Protein AF-A0A8H5CLB7-F1 (afdb_monomer_lite)

pLDDT: mean 75.2, std 20.7, range [31.25, 96.38]

Sequence (355 aa):
MLQSSAFAKSIKPTFFASASTGILFYSAWATNLETAAVVEKIKSQSTVWQAQSISNRDIRRFQQSELVQHLRSTYKYLATQATEIPQVIRPYITTLYLTVFQPYADASDGRRLCWKICLLNAGVWALWQVQRLQPLMTRAFVHQPLSGLSFTMLTSAFSLVLLFLTPSLSCIVNSHSSFLHLAFNCLALEGFGSAAYTYLRQSQEKQPNAQLESTSVYHFLAFYASAGMFSSLVSHIASARIRYPKLVAQLTSPASKPPPTDTWASAVASAAASSSSSTTTTTTSSLISSAARSVFSSPPSRLPASASKSPFSIPGSLGASGAIYSSLTLVSLAYPGSQISLIFHLLCLLIYRRV

Foldseek 3Di:
DVVVVVVLVPPQVVCLVVVLVVLLVVLVVVQVVVLVVLLVVVVVVDVVSVVDDDALVNLQVVVLVVVVVVLVVVVVVVLVVCVVPDPVCSVVVVVVSCVPVVCVSVDDPQLVLLVVQLVLLVVLVVLCFPPVCVVVCCVQAFDDLPPSDSNNLLCLLPVDDDDPDDDDDDDDDDDPPDPVVSVVLSLLCSQLRSLLLVLQVVVLVPDPCRDRGSGSSSVSVSLLSSQLSVQSVVLSCCCVPPVVVVVVCVCPPPVVDDPPCPDPVSVVVVVVVVVVVPDPDDDDDDDDDDDDDDDDDDDDDDDPPPPPPPPDDPRGRRSSVSSSVVSVVSSCVSCVPDDPDSPPVVVVVVVVVVD

Secondary structure (DSSP, 8-state):
-HHHHHHHHHHHHHHHHHHHHHHHHHHHHHHHHHHHHHHHHHHHH-SHHHHSPPPHHHHHHHHHHHHHHHHHHHHHHHHHHTTSS-TTTHHHHHHHHHHHHHHHHHS-HHHHHHHHHHHHHHHHHHHHT-GGGHHHHHHHH---TTS--STHHHHTT---SS--S---------SSS-HHHHHHHHHHIIIIIHHHHHHHHHHHHTSTT----S-SHHHHHHHHHHHHHHHHHHHHHHIIIIIHHHHHHHHHSGGGSPP---SHHHHHHHHHHHHHTT--S-----------------------------S--PPPP-HHHHHHHHHHHHHHHH-TT-------HHHHHHHTT--

InterPro domains:
  IPR035952 Rhomboid-like superfamily [G3DSA:1.20.1540.10] (108-352)

Organism: NCBI:txid2823264

Radius of gyration: 28.83 Å; chains: 1; bounding box: 55×67×80 Å

Structure (mmCIF, N/CA/C/O backbone):
data_AF-A0A8H5CLB7-F1
#
_entry.id   AF-A0A8H5CLB7-F1
#
loop_
_atom_site.group_PDB
_atom_site.id
_atom_site.type_symbol
_atom_site.label_atom_id
_atom_site.label_alt_id
_atom_site.label_comp_id
_atom_site.label_asym_id
_atom_site.label_entity_id
_atom_site.label_seq_id
_atom_site.pdbx_PDB_ins_code
_atom_site.Cartn_x
_atom_site.Cartn_y
_atom_site.Cartn_z
_atom_site.occupancy
_atom_site.B_iso_or_equiv
_atom_site.auth_seq_id
_atom_site.auth_comp_id
_atom_site.auth_asym_id
_atom_site.auth_atom_id
_atom_site.pdbx_PDB_model_num
ATOM 1 N N . MET A 1 1 ? 11.695 14.894 -38.186 1.00 48.50 1 MET A N 1
ATOM 2 C CA . MET A 1 1 ? 11.866 13.905 -37.090 1.00 48.50 1 MET A CA 1
ATOM 3 C C . MET A 1 1 ? 12.492 14.478 -35.805 1.00 48.50 1 MET A C 1
ATOM 5 O O . MET A 1 1 ? 12.147 14.002 -34.733 1.00 48.50 1 MET A O 1
ATOM 9 N N . LEU A 1 2 ? 13.343 15.515 -35.853 1.00 46.53 2 LEU A N 1
ATOM 10 C CA . LEU A 1 2 ? 14.002 16.079 -34.655 1.00 46.53 2 LEU A CA 1
ATOM 11 C C . LEU A 1 2 ? 13.077 16.893 -33.715 1.00 46.53 2 LEU A C 1
ATOM 13 O O . LEU A 1 2 ? 13.257 16.835 -32.500 1.00 46.53 2 LEU A O 1
ATOM 17 N N . GLN A 1 3 ? 12.039 17.564 -34.232 1.00 43.94 3 GLN A N 1
ATOM 18 C CA . GLN A 1 3 ? 11.106 18.384 -33.430 1.00 43.94 3 GLN A CA 1
ATOM 19 C C . GLN A 1 3 ? 10.189 17.567 -32.494 1.00 43.94 3 GLN A C 1
ATOM 21 O O . GLN A 1 3 ? 9.878 18.010 -31.391 1.00 43.94 3 GLN A O 1
ATOM 26 N N . SER A 1 4 ? 9.836 16.330 -32.868 1.00 51.56 4 SER A N 1
ATOM 27 C CA . SER A 1 4 ? 9.047 15.412 -32.024 1.00 51.56 4 SER A CA 1
ATOM 28 C C . SER A 1 4 ? 9.800 14.990 -30.748 1.00 51.56 4 SER A C 1
ATOM 30 O O . SER A 1 4 ? 9.193 14.762 -29.700 1.00 51.56 4 SER A O 1
ATOM 32 N N . SER A 1 5 ? 11.139 14.973 -30.789 1.00 53.66 5 SER A N 1
ATOM 33 C CA . SER A 1 5 ? 11.971 14.549 -29.655 1.00 53.66 5 SER A CA 1
ATOM 34 C C . SER A 1 5 ? 12.032 15.570 -28.508 1.00 53.66 5 SER A C 1
ATOM 36 O O . SER A 1 5 ? 12.267 15.188 -27.360 1.00 53.66 5 SER A O 1
ATOM 38 N N . ALA A 1 6 ? 11.816 16.861 -28.791 1.00 54.72 6 ALA A N 1
ATOM 39 C CA . ALA A 1 6 ? 11.824 17.916 -27.777 1.00 54.72 6 ALA A CA 1
ATOM 40 C C . ALA A 1 6 ? 10.515 17.932 -26.974 1.00 54.72 6 ALA A C 1
ATOM 42 O O . ALA A 1 6 ? 10.544 18.054 -25.752 1.00 54.72 6 ALA A O 1
ATOM 43 N N . PHE A 1 7 ? 9.381 17.699 -27.641 1.00 50.44 7 PHE A N 1
ATOM 44 C CA . PHE A 1 7 ? 8.068 17.658 -26.997 1.00 50.44 7 PHE A CA 1
ATOM 45 C C . PHE A 1 7 ? 7.924 16.439 -26.064 1.00 50.44 7 PHE A C 1
ATOM 47 O O . PHE A 1 7 ? 7.488 16.564 -24.920 1.00 50.44 7 PHE A O 1
ATOM 54 N N . ALA A 1 8 ? 8.427 15.271 -26.482 1.00 53.31 8 ALA A N 1
ATOM 55 C CA . ALA A 1 8 ? 8.433 14.059 -25.657 1.00 53.31 8 ALA A CA 1
ATOM 56 C C . ALA A 1 8 ? 9.315 14.159 -24.390 1.00 53.31 8 ALA A C 1
ATOM 58 O O . ALA A 1 8 ? 9.092 13.416 -23.431 1.00 53.31 8 ALA A O 1
ATOM 59 N N . LYS A 1 9 ? 10.296 15.078 -24.347 1.00 60.22 9 LYS A N 1
ATOM 60 C CA . LYS A 1 9 ? 11.155 15.297 -23.166 1.00 60.22 9 LYS A CA 1
ATOM 61 C C . LYS A 1 9 ? 10.436 16.013 -22.013 1.00 60.22 9 LYS A C 1
ATOM 63 O O . LYS A 1 9 ? 10.860 15.836 -20.875 1.00 60.22 9 LYS A O 1
ATOM 68 N N . SER A 1 10 ? 9.367 16.773 -22.277 1.00 60.94 10 SER A N 1
ATOM 69 C CA . SER A 1 10 ? 8.696 17.619 -21.269 1.00 60.94 10 SER A CA 1
ATOM 70 C C . SER A 1 10 ? 7.468 16.967 -20.603 1.00 60.94 10 SER A C 1
ATOM 72 O O . SER A 1 10 ? 7.109 17.287 -19.470 1.00 60.94 10 SER A O 1
ATOM 74 N N . ILE A 1 11 ? 6.836 15.990 -21.262 1.00 66.38 11 ILE A N 1
ATOM 75 C CA . ILE A 1 11 ? 5.532 15.432 -20.838 1.00 66.38 11 ILE A CA 1
ATOM 76 C C . ILE A 1 11 ? 5.625 14.543 -19.581 1.00 66.38 11 ILE A C 1
ATOM 78 O O . ILE A 1 11 ? 4.663 14.408 -18.830 1.00 66.38 11 ILE A O 1
ATOM 82 N N . LYS A 1 12 ? 6.770 13.904 -19.326 1.00 74.31 12 LYS A N 1
ATOM 83 C CA . LYS A 1 12 ? 6.876 12.891 -18.256 1.00 74.31 12 LYS A CA 1
ATOM 84 C C . LYS A 1 12 ? 7.132 13.474 -16.861 1.00 74.31 12 LYS A C 1
ATOM 86 O O . LYS A 1 12 ? 6.469 13.030 -15.927 1.00 74.31 12 LYS A O 1
ATOM 91 N N . PRO A 1 13 ? 8.022 14.471 -16.683 1.00 83.12 13 PRO A N 1
ATOM 92 C CA . PRO A 1 13 ? 8.179 15.138 -15.389 1.00 83.12 13 PRO A CA 1
ATOM 93 C C . PRO A 1 13 ? 6.914 15.888 -14.961 1.00 83.12 13 PRO A C 1
ATOM 95 O O . PRO A 1 13 ? 6.544 15.851 -13.793 1.00 83.12 13 PRO A O 1
ATOM 98 N N . THR A 1 14 ? 6.221 16.516 -15.916 1.00 84.62 14 THR A N 1
ATOM 99 C CA . THR A 1 14 ? 4.949 17.209 -15.667 1.00 84.62 14 THR A CA 1
ATOM 100 C C . THR A 1 14 ? 3.852 16.233 -15.251 1.00 84.62 14 THR A C 1
ATOM 102 O O . THR A 1 14 ? 3.165 16.496 -14.269 1.00 84.62 14 THR A O 1
ATOM 105 N N . PHE A 1 15 ? 3.749 15.072 -15.912 1.00 85.12 15 PHE A N 1
ATOM 106 C CA . PHE A 1 15 ? 2.851 13.992 -15.490 1.00 85.12 15 PHE A CA 1
ATOM 107 C C . PHE A 1 15 ? 3.180 13.463 -14.087 1.00 85.12 15 PHE A C 1
ATOM 109 O O . PHE A 1 15 ? 2.277 13.265 -13.284 1.00 85.12 15 PHE A O 1
ATOM 116 N N . PHE A 1 16 ? 4.460 13.251 -13.766 1.00 87.06 16 PHE A N 1
ATOM 117 C CA . PHE A 1 16 ? 4.863 12.822 -12.424 1.00 87.06 16 PHE A CA 1
ATOM 118 C C . PHE A 1 16 ? 4.453 13.840 -11.354 1.00 87.06 16 PHE A C 1
ATOM 120 O O . PHE A 1 16 ? 3.897 13.449 -10.326 1.00 87.06 16 PHE A O 1
ATOM 127 N N . ALA A 1 17 ? 4.705 15.129 -11.598 1.00 89.75 17 ALA A N 1
ATOM 128 C CA . ALA A 1 17 ? 4.347 16.190 -10.667 1.00 89.75 17 ALA A CA 1
ATOM 129 C C . ALA A 1 17 ? 2.827 16.255 -10.469 1.00 89.75 17 ALA A C 1
ATOM 131 O O . ALA A 1 17 ? 2.362 16.166 -9.336 1.00 89.75 17 ALA A O 1
ATOM 132 N N . SER A 1 18 ? 2.046 16.312 -11.554 1.00 90.25 18 SER A N 1
ATOM 133 C CA . SER A 1 18 ? 0.585 16.395 -11.460 1.00 90.25 18 SER A CA 1
ATOM 134 C C . SER A 1 18 ? -0.039 15.146 -10.833 1.00 90.25 18 SER A C 1
ATOM 136 O O . SER A 1 18 ? -0.922 15.275 -9.987 1.00 90.25 18 SER A O 1
ATOM 138 N N . ALA A 1 19 ? 0.445 13.947 -11.174 1.00 87.75 19 ALA A N 1
ATOM 139 C CA . ALA A 1 19 ? -0.036 12.698 -10.589 1.00 87.75 19 ALA A CA 1
ATOM 140 C C . ALA A 1 19 ? 0.297 12.596 -9.092 1.00 87.75 19 ALA A C 1
ATOM 142 O O . ALA A 1 19 ? -0.577 12.252 -8.298 1.00 87.75 19 ALA A O 1
ATOM 143 N N . SER A 1 20 ? 1.526 12.938 -8.686 1.00 88.94 20 SER A N 1
ATOM 144 C CA . SER A 1 20 ? 1.932 12.920 -7.269 1.00 88.94 20 SER A CA 1
ATOM 145 C C . SER A 1 20 ? 1.134 13.928 -6.451 1.00 88.94 20 SER A C 1
ATOM 147 O O . SER A 1 20 ? 0.622 13.591 -5.385 1.00 88.94 20 SER A O 1
ATOM 149 N N . THR A 1 21 ? 0.953 15.140 -6.977 1.00 92.50 21 THR A N 1
ATOM 150 C CA . THR A 1 21 ? 0.096 16.158 -6.365 1.00 92.50 21 THR A CA 1
ATOM 151 C C . THR A 1 21 ? -1.347 15.666 -6.249 1.00 92.50 21 THR A C 1
ATOM 153 O O . THR A 1 21 ? -1.929 15.759 -5.172 1.00 92.50 21 THR A O 1
ATOM 156 N N . GLY A 1 22 ? -1.908 15.072 -7.306 1.00 92.31 22 GLY A N 1
ATOM 157 C CA . GLY A 1 22 ? -3.257 14.502 -7.286 1.00 92.31 22 GLY A CA 1
ATOM 158 C C . GLY A 1 22 ? -3.431 13.398 -6.240 1.00 92.31 22 GLY A C 1
ATOM 159 O O . GLY A 1 22 ? -4.428 13.393 -5.523 1.00 92.31 22 GLY A O 1
ATOM 160 N N . ILE A 1 23 ? -2.445 12.509 -6.093 1.00 89.50 23 ILE A N 1
ATOM 161 C CA . ILE A 1 23 ? -2.453 11.457 -5.066 1.00 89.50 23 ILE A CA 1
ATOM 162 C C . ILE A 1 23 ? -2.405 12.055 -3.658 1.00 89.50 23 ILE A C 1
ATOM 164 O O . ILE A 1 23 ? -3.160 11.618 -2.795 1.00 89.50 23 ILE A O 1
ATOM 168 N N . LEU A 1 24 ? -1.565 13.066 -3.423 1.00 91.00 24 LEU A N 1
ATOM 169 C CA . LEU A 1 24 ? -1.489 13.745 -2.127 1.00 91.00 24 LEU A CA 1
ATOM 170 C C . LEU A 1 24 ? -2.812 14.441 -1.777 1.00 91.00 24 LEU A C 1
ATOM 172 O O . LEU A 1 24 ? -3.302 14.287 -0.660 1.00 91.00 24 LEU A O 1
ATOM 176 N N . PHE A 1 25 ? -3.424 15.140 -2.738 1.00 94.38 25 PHE A N 1
ATOM 177 C CA . PHE A 1 25 ? -4.737 15.764 -2.550 1.00 94.38 25 PHE A CA 1
ATOM 178 C C . PHE A 1 25 ? -5.837 14.735 -2.290 1.00 94.38 25 PHE A C 1
ATOM 180 O O . PHE A 1 25 ? -6.621 14.910 -1.359 1.00 94.38 25 PHE A O 1
ATOM 187 N N . TYR A 1 26 ? -5.882 13.652 -3.070 1.00 92.56 26 TYR A N 1
ATOM 188 C CA . TYR A 1 26 ? -6.850 12.575 -2.869 1.00 92.56 26 TYR A CA 1
ATOM 189 C C . TYR A 1 26 ? -6.690 11.932 -1.489 1.00 92.56 26 TYR A C 1
ATOM 191 O O . TYR A 1 26 ? -7.675 11.760 -0.777 1.00 92.56 26 TYR A O 1
ATOM 199 N N . SER A 1 27 ? -5.455 11.633 -1.082 1.00 90.19 27 SER A N 1
ATOM 200 C CA . SER A 1 27 ? -5.157 11.093 0.244 1.00 90.19 27 SER A CA 1
ATOM 201 C C . SER A 1 27 ? -5.600 12.032 1.365 1.00 90.19 27 SER A C 1
ATOM 203 O O . SER A 1 27 ? -6.202 11.570 2.332 1.00 90.19 27 SER A O 1
ATOM 205 N N . ALA A 1 28 ? -5.357 13.339 1.239 1.00 91.81 28 ALA A N 1
ATOM 206 C CA . ALA A 1 28 ? -5.812 14.318 2.226 1.00 91.81 28 ALA A CA 1
ATOM 207 C C . ALA A 1 28 ? -7.348 14.383 2.296 1.00 91.81 28 ALA A C 1
ATOM 209 O O . ALA A 1 28 ? -7.928 14.340 3.380 1.00 91.81 28 ALA A O 1
ATOM 210 N N . TRP A 1 29 ? -8.017 14.416 1.141 1.00 95.00 29 TRP A N 1
ATOM 211 C CA . TRP A 1 29 ? -9.477 14.427 1.065 1.00 95.00 29 TRP A CA 1
ATOM 212 C C . TRP A 1 29 ? -10.100 13.158 1.667 1.00 95.00 29 TRP A C 1
ATOM 214 O O . TRP A 1 29 ? -10.986 13.258 2.516 1.00 95.00 29 TRP A O 1
ATOM 224 N N . ALA A 1 30 ? -9.597 11.977 1.295 1.00 93.62 30 ALA A N 1
ATOM 225 C CA . ALA A 1 30 ? -10.073 10.695 1.810 1.00 93.62 30 ALA A CA 1
ATOM 226 C C . ALA A 1 30 ? -9.860 10.570 3.329 1.00 93.62 30 ALA A C 1
ATOM 228 O O . ALA A 1 30 ? -10.766 10.137 4.039 1.00 93.62 30 ALA A O 1
ATOM 229 N N . THR A 1 31 ? -8.710 11.030 3.839 1.00 93.00 31 THR A N 1
ATOM 230 C CA . THR A 1 31 ? -8.434 11.074 5.287 1.00 93.00 31 THR A CA 1
ATOM 231 C C . THR A 1 31 ? -9.452 11.942 6.022 1.00 93.00 31 THR A C 1
ATOM 233 O O . THR A 1 31 ? -9.983 11.523 7.052 1.00 93.00 31 THR A O 1
ATOM 236 N N . ASN A 1 32 ? -9.760 13.133 5.501 1.00 94.56 32 ASN A N 1
ATOM 237 C CA . ASN A 1 32 ? -10.716 14.048 6.127 1.00 94.56 32 ASN A CA 1
ATOM 238 C C . ASN A 1 32 ? -12.135 13.468 6.135 1.00 94.56 32 ASN A C 1
ATOM 240 O O . ASN A 1 32 ? -12.817 13.535 7.158 1.00 94.56 32 ASN A O 1
ATOM 244 N N . LEU A 1 33 ? -12.557 12.858 5.023 1.00 95.56 33 LEU A N 1
ATOM 245 C CA . LEU A 1 33 ? -13.874 12.235 4.895 1.00 95.56 33 LEU A CA 1
ATOM 246 C C . LEU A 1 33 ? -14.037 11.055 5.861 1.00 95.56 33 LEU A C 1
ATOM 248 O O . LEU A 1 33 ? -15.025 10.994 6.593 1.00 95.56 33 LEU A O 1
ATOM 252 N N . GLU A 1 34 ? -13.059 10.147 5.910 1.00 94.75 34 GLU A N 1
ATOM 253 C CA . GLU A 1 34 ? -13.094 9.004 6.830 1.00 94.75 34 GLU A CA 1
ATOM 254 C C . GLU A 1 34 ? -13.074 9.469 8.290 1.00 94.75 34 GLU A C 1
ATOM 256 O O . GLU A 1 34 ? -13.829 8.967 9.123 1.00 94.75 34 GLU A O 1
ATOM 261 N N . THR A 1 35 ? -12.267 10.485 8.601 1.00 95.31 35 THR A N 1
ATOM 262 C CA . THR A 1 35 ? -12.200 11.042 9.955 1.00 95.31 35 THR A CA 1
ATOM 263 C C . THR A 1 35 ? -13.526 11.656 10.382 1.00 95.31 35 THR A C 1
ATOM 265 O O . THR A 1 35 ? -13.981 11.377 11.491 1.00 95.31 35 THR A O 1
ATOM 268 N N . ALA A 1 36 ? -14.176 12.434 9.515 1.00 95.94 36 ALA A N 1
ATOM 269 C CA . ALA A 1 36 ? -15.485 13.010 9.806 1.00 95.94 36 ALA A CA 1
ATOM 270 C C . ALA A 1 36 ? -16.532 11.919 10.086 1.00 95.94 36 ALA A C 1
ATOM 272 O O . ALA A 1 36 ? -17.208 11.978 11.115 1.00 95.94 36 ALA A O 1
ATOM 273 N N . ALA A 1 37 ? -16.592 10.885 9.240 1.00 96.38 37 ALA A N 1
ATOM 274 C CA . ALA A 1 37 ? -17.531 9.775 9.397 1.00 96.38 37 ALA A CA 1
ATOM 275 C C . ALA A 1 37 ? -17.318 9.003 10.711 1.00 96.38 37 ALA A C 1
ATOM 277 O O . ALA A 1 37 ? -18.275 8.656 11.405 1.00 96.38 37 ALA A O 1
ATOM 278 N N . VAL A 1 38 ? -16.062 8.750 11.093 1.00 95.50 38 VAL A N 1
ATOM 279 C CA . VAL A 1 38 ? -15.757 8.039 12.344 1.00 95.50 38 VAL A CA 1
ATOM 280 C C . VAL A 1 38 ? -16.059 8.907 13.566 1.00 95.50 38 VAL A C 1
ATOM 282 O O . VAL A 1 38 ? -16.606 8.406 14.547 1.00 95.50 38 VAL A O 1
ATOM 285 N N . VAL A 1 39 ? -15.755 10.206 13.518 1.00 95.50 39 VAL A N 1
ATOM 286 C CA . VAL A 1 39 ? -16.077 11.143 14.607 1.00 95.50 39 VAL A CA 1
ATOM 287 C C . VAL A 1 39 ? -17.587 11.243 14.818 1.00 95.50 39 VAL A C 1
ATOM 289 O O . VAL A 1 39 ? -18.045 11.202 15.961 1.00 95.50 39 VAL A O 1
ATOM 292 N N . GLU A 1 40 ? -18.365 11.339 13.741 1.00 95.81 40 GLU A N 1
ATOM 293 C CA . GLU A 1 40 ? -19.829 11.337 13.807 1.00 95.81 40 GLU A CA 1
ATOM 294 C C . GLU A 1 40 ? -20.352 10.037 14.427 1.00 95.81 40 GLU A C 1
ATOM 296 O O . GLU A 1 40 ? -21.151 10.066 15.367 1.00 95.81 40 GLU A O 1
ATOM 301 N N . LYS A 1 41 ? -19.817 8.892 13.989 1.00 95.81 41 LYS A N 1
ATOM 302 C CA . LYS A 1 41 ? -20.175 7.582 14.538 1.00 95.81 41 LYS A CA 1
ATOM 303 C C . LYS A 1 41 ? -19.881 7.480 16.038 1.00 95.81 41 LYS A C 1
ATOM 305 O O . LYS A 1 41 ? -20.757 7.057 16.790 1.00 95.81 41 LYS A O 1
ATOM 310 N N . ILE A 1 42 ? -18.710 7.926 16.496 1.00 95.06 42 ILE A N 1
ATOM 311 C CA . ILE A 1 42 ? -18.348 7.943 17.926 1.00 95.06 42 ILE A CA 1
ATOM 312 C C . ILE A 1 42 ? -19.327 8.815 18.729 1.00 95.06 42 ILE A C 1
ATOM 314 O O . ILE A 1 42 ? -19.823 8.384 19.772 1.00 95.06 42 ILE A O 1
ATOM 318 N N . LYS A 1 43 ? -19.658 10.011 18.225 1.00 94.62 43 LYS A N 1
ATOM 319 C CA . LYS A 1 43 ? -20.614 10.930 18.870 1.00 94.62 43 LYS A CA 1
ATOM 320 C C . LYS A 1 43 ? -22.044 10.390 18.907 1.00 94.62 43 LYS A C 1
ATOM 322 O O . LYS A 1 43 ? -22.794 10.734 19.819 1.00 94.62 43 LYS A O 1
ATOM 327 N N . SER A 1 44 ? -22.426 9.565 17.932 1.00 94.75 44 SER A N 1
ATOM 328 C CA . SER A 1 44 ? -23.754 8.940 17.882 1.00 94.75 44 SER A CA 1
ATOM 329 C C . SER A 1 44 ? -23.924 7.805 18.899 1.00 94.75 44 SER A C 1
ATOM 331 O O . SER A 1 44 ? -25.038 7.536 19.337 1.00 94.75 44 SER A O 1
ATOM 333 N N . GLN A 1 45 ? -22.831 7.150 19.306 1.00 93.56 45 GLN A N 1
ATOM 334 C CA . GLN A 1 45 ? -22.891 5.984 20.192 1.00 93.56 45 GLN A CA 1
ATOM 335 C C . GLN A 1 45 ? -22.960 6.326 21.683 1.00 93.56 45 GLN A C 1
ATOM 337 O O . GLN A 1 45 ? -23.424 5.502 22.468 1.00 93.56 45 GLN A O 1
ATOM 342 N N . SER A 1 46 ? -22.480 7.499 22.106 1.00 90.44 46 SER A N 1
ATOM 343 C CA . SER A 1 46 ? -22.547 7.910 23.512 1.00 90.44 46 SER A CA 1
ATOM 344 C C . SER A 1 46 ? -22.583 9.426 23.662 1.00 90.44 46 SER A C 1
ATOM 346 O O . SER A 1 46 ? -21.814 10.150 23.032 1.00 90.44 46 SER A O 1
ATOM 348 N N . THR A 1 47 ? -23.434 9.895 24.574 1.00 88.94 47 THR A N 1
ATOM 349 C CA . THR A 1 47 ? -23.539 11.305 24.973 1.00 88.94 47 THR A CA 1
ATOM 350 C C . THR A 1 47 ? -22.272 11.810 25.670 1.00 88.94 47 THR A C 1
ATOM 352 O O . THR A 1 47 ? -21.954 12.992 25.580 1.00 88.94 47 THR A O 1
ATOM 355 N N . VAL A 1 48 ? -21.480 10.923 26.289 1.00 89.31 48 VAL A N 1
ATOM 356 C CA . VAL A 1 48 ? -20.202 11.280 26.936 1.00 89.31 48 VAL A CA 1
ATOM 357 C C . VAL A 1 48 ? -19.188 11.797 25.910 1.00 89.31 48 VAL A C 1
ATOM 359 O O . VAL A 1 48 ? -18.508 12.793 26.153 1.00 89.31 48 VAL A O 1
ATOM 362 N N . TRP A 1 49 ? -19.140 11.187 24.720 1.00 87.88 49 TRP A N 1
ATOM 363 C CA . TRP A 1 49 ? -18.252 11.621 23.633 1.00 87.88 49 TRP A CA 1
ATOM 364 C C . TRP A 1 49 ? -18.683 12.935 22.978 1.00 87.88 49 TRP A C 1
ATOM 366 O O . TRP A 1 49 ? -17.907 13.527 22.232 1.00 87.88 49 TRP A O 1
ATOM 376 N N . GLN A 1 50 ? -19.906 13.403 23.240 1.00 86.00 50 GLN A N 1
ATOM 377 C CA . GLN A 1 50 ? -20.352 14.720 22.788 1.00 86.00 50 GLN A CA 1
ATOM 378 C C . GLN A 1 50 ? -19.786 15.835 23.673 1.00 86.00 50 GLN A C 1
ATOM 380 O O . GLN A 1 50 ? -19.518 16.924 23.172 1.00 86.00 50 GLN A O 1
ATOM 385 N N . ALA A 1 51 ? -19.572 15.556 24.964 1.00 85.62 51 ALA A N 1
ATOM 386 C CA . ALA A 1 51 ? -19.047 16.520 25.928 1.00 85.62 51 ALA A CA 1
ATOM 387 C C . ALA A 1 51 ? -17.507 16.555 25.983 1.00 85.62 51 ALA A C 1
ATOM 389 O O . ALA A 1 51 ? -16.931 17.585 26.328 1.00 85.62 51 ALA A O 1
ATOM 390 N N . GLN A 1 52 ? -16.831 15.450 25.650 1.00 90.88 52 GLN A N 1
ATOM 391 C CA . GLN A 1 52 ? -15.370 15.339 25.718 1.00 90.88 52 GLN A CA 1
ATOM 392 C C . GLN A 1 52 ? -14.688 15.648 24.372 1.00 90.88 52 GLN A C 1
ATOM 394 O O . GLN A 1 52 ? -15.183 15.285 23.305 1.00 90.88 52 GLN A O 1
ATOM 399 N N . SER A 1 53 ? -13.503 16.272 24.409 1.00 89.75 53 SER A N 1
ATOM 400 C CA . SER A 1 53 ? -12.656 16.422 23.222 1.00 89.75 53 SER A CA 1
ATOM 401 C C . SER A 1 53 ? -12.123 15.059 22.761 1.00 89.75 53 SER A C 1
ATOM 403 O O . SER A 1 53 ? -11.461 14.336 23.503 1.00 89.75 53 SER A O 1
ATOM 405 N N . ILE A 1 54 ? -12.435 14.696 21.516 1.00 92.69 54 ILE A N 1
ATOM 406 C CA . ILE A 1 54 ? -12.014 13.431 20.903 1.00 92.69 54 ILE A CA 1
ATOM 407 C C . ILE A 1 54 ? -10.559 13.567 20.451 1.00 92.69 54 ILE A C 1
ATOM 409 O O . ILE A 1 54 ? -10.239 14.490 19.705 1.00 92.69 54 ILE A O 1
ATOM 413 N N . SER A 1 55 ? -9.686 12.644 20.865 1.00 92.00 55 SER A N 1
ATOM 414 C CA . SER A 1 55 ? -8.292 12.595 20.408 1.00 92.00 55 SER A CA 1
ATOM 415 C C . SER A 1 55 ? -8.068 11.548 19.306 1.00 92.00 55 SER A C 1
ATOM 417 O O . SER A 1 55 ? -8.822 10.582 19.174 1.00 92.00 55 SER A O 1
ATOM 419 N N . ASN A 1 56 ? -6.957 11.660 18.564 1.00 91.44 56 ASN A N 1
ATOM 420 C CA . ASN A 1 56 ? -6.531 10.648 17.578 1.00 91.44 56 ASN A CA 1
ATOM 421 C C . ASN A 1 56 ? -6.374 9.243 18.184 1.00 91.44 56 ASN A C 1
ATOM 423 O O . ASN A 1 56 ? -6.571 8.232 17.508 1.00 91.44 56 ASN A O 1
ATOM 427 N N . ARG A 1 57 ? -6.021 9.158 19.472 1.00 89.62 57 ARG A N 1
ATOM 428 C CA . ARG A 1 57 ? -5.893 7.876 20.175 1.00 89.62 57 ARG A CA 1
ATOM 429 C C . ARG A 1 57 ? -7.255 7.232 20.412 1.00 89.62 57 ARG A C 1
ATOM 431 O O . ARG A 1 57 ? -7.362 6.014 20.275 1.00 89.62 57 ARG A O 1
ATOM 438 N N . ASP A 1 58 ? -8.272 8.030 20.721 1.00 92.62 58 ASP A N 1
ATOM 439 C CA . ASP A 1 58 ? -9.632 7.542 20.963 1.00 92.62 58 ASP A CA 1
ATOM 440 C C . ASP A 1 58 ? -10.255 7.020 19.672 1.00 92.62 58 ASP A C 1
ATOM 442 O O . ASP A 1 58 ? -10.777 5.906 19.655 1.00 92.62 58 ASP A O 1
ATOM 446 N N . ILE A 1 59 ? -10.085 7.758 18.568 1.00 93.38 59 ILE A N 1
ATOM 447 C CA . ILE A 1 59 ? -10.566 7.341 17.243 1.00 93.38 59 ILE A CA 1
ATOM 448 C C . ILE A 1 59 ? -9.977 5.981 16.847 1.00 93.38 59 ILE A C 1
ATOM 450 O O . ILE A 1 59 ? -10.703 5.080 16.429 1.00 93.38 59 ILE A O 1
ATOM 454 N N . ARG A 1 60 ? -8.670 5.780 17.037 1.00 90.69 60 ARG A N 1
ATOM 455 C CA . ARG A 1 60 ? -8.019 4.508 16.681 1.00 90.69 60 ARG A CA 1
ATOM 456 C C . ARG A 1 60 ? -8.409 3.360 17.600 1.00 90.69 60 ARG A C 1
ATOM 458 O O . ARG A 1 60 ? -8.592 2.240 17.134 1.00 90.69 60 ARG A O 1
ATOM 465 N N . ARG A 1 61 ? -8.546 3.615 18.906 1.00 92.00 61 ARG A N 1
ATOM 466 C CA . ARG A 1 61 ? -9.057 2.609 19.854 1.00 92.00 61 ARG A CA 1
ATOM 467 C C . ARG A 1 61 ? -10.464 2.172 19.472 1.00 92.00 61 ARG A C 1
ATOM 469 O O . ARG A 1 61 ? -10.755 0.980 19.526 1.00 92.00 61 ARG A O 1
ATOM 476 N N . PHE A 1 62 ? -11.293 3.124 19.054 1.00 93.88 62 PHE A N 1
ATOM 477 C CA . PHE A 1 62 ? -12.629 2.858 18.552 1.00 93.88 62 PHE A CA 1
ATOM 478 C C . PHE A 1 62 ? -12.606 2.010 17.271 1.00 93.88 62 PHE A C 1
ATOM 480 O O . PHE A 1 62 ? -13.236 0.959 17.219 1.00 93.88 62 PHE A O 1
ATOM 487 N N . GLN A 1 63 ? -11.811 2.381 16.266 1.00 93.12 63 GLN A N 1
ATOM 488 C CA . GLN A 1 63 ? -11.687 1.582 15.039 1.00 93.12 63 GLN A CA 1
ATOM 489 C C . GLN A 1 63 ? -11.157 0.164 15.307 1.00 93.12 63 GLN A C 1
ATOM 491 O O . GLN A 1 63 ? -11.640 -0.810 14.726 1.00 93.12 63 GLN A O 1
ATOM 496 N N . GLN A 1 64 ? -10.188 0.023 16.215 1.00 92.38 64 GLN A N 1
ATOM 497 C CA . GLN A 1 64 ? -9.650 -1.279 16.602 1.00 92.38 64 GLN A CA 1
ATOM 498 C C . GLN A 1 64 ? -10.700 -2.134 17.325 1.00 92.38 64 GLN A C 1
ATOM 500 O O . GLN A 1 64 ? -10.774 -3.340 17.078 1.00 92.38 64 GLN A O 1
ATOM 505 N N . SER A 1 65 ? -11.522 -1.544 18.199 1.00 93.50 65 SER A N 1
ATOM 506 C CA . SER A 1 65 ? -12.588 -2.284 18.880 1.00 93.50 65 SER A CA 1
ATOM 507 C C . SER A 1 65 ? -13.682 -2.717 17.902 1.00 93.50 65 SER A C 1
ATOM 509 O O . SER A 1 65 ? -14.098 -3.877 17.955 1.00 93.50 65 SER A O 1
ATOM 511 N N . GLU A 1 66 ? -14.069 -1.856 16.956 1.00 94.12 66 GLU A N 1
ATOM 512 C CA . GLU A 1 66 ? -15.005 -2.203 15.881 1.00 94.12 66 GLU A CA 1
ATOM 513 C C . GLU A 1 66 ? -14.480 -3.342 15.008 1.00 94.12 66 GLU A C 1
ATOM 515 O O . GLU A 1 66 ? -15.212 -4.293 14.729 1.00 94.12 66 GLU A O 1
ATOM 520 N N . LEU A 1 67 ? -13.202 -3.304 14.620 1.00 92.88 67 LEU A N 1
ATOM 521 C CA . LEU A 1 67 ? -12.601 -4.384 13.842 1.00 92.88 67 LEU A CA 1
ATOM 522 C C . LEU A 1 67 ? -12.660 -5.713 14.602 1.00 92.88 67 LEU A C 1
ATOM 524 O O . LEU A 1 67 ? -13.066 -6.731 14.042 1.00 92.88 67 LEU A O 1
ATOM 528 N N . VAL A 1 68 ? -12.279 -5.718 15.882 1.00 93.06 68 VAL A N 1
ATOM 529 C CA . VAL A 1 68 ? -12.315 -6.931 16.711 1.00 93.06 68 VAL A CA 1
ATOM 530 C C . VAL A 1 68 ? -13.749 -7.444 16.869 1.00 93.06 68 VAL A C 1
ATOM 532 O O . VAL A 1 68 ? -13.978 -8.654 16.794 1.00 93.06 68 VAL A O 1
ATOM 535 N N . GLN A 1 69 ? -14.729 -6.556 17.048 1.00 95.25 69 GLN A N 1
ATOM 536 C CA . GLN A 1 69 ? -16.145 -6.929 17.091 1.00 95.25 69 GLN A CA 1
ATOM 537 C C . GLN A 1 69 ? -16.609 -7.538 15.763 1.00 95.25 69 GLN A C 1
ATOM 539 O O . GLN A 1 69 ? -17.216 -8.613 15.771 1.00 95.25 69 GLN A O 1
ATOM 544 N N . HIS A 1 70 ? -16.256 -6.926 14.631 1.00 95.00 70 HIS A N 1
ATOM 545 C CA . HIS A 1 70 ? -16.572 -7.440 13.301 1.00 95.00 70 HIS A CA 1
ATOM 546 C C . HIS A 1 70 ? -15.970 -8.836 13.082 1.00 95.00 70 HIS A C 1
ATOM 548 O O . HIS A 1 70 ? -16.682 -9.765 12.694 1.00 95.00 70 HIS A O 1
ATOM 554 N N . LEU A 1 71 ? -14.692 -9.036 13.415 1.00 92.50 71 LEU A N 1
ATOM 555 C CA . LEU A 1 71 ? -14.021 -10.337 13.306 1.00 92.50 71 LEU A CA 1
ATOM 556 C C . LEU A 1 71 ? -14.656 -11.405 14.205 1.00 92.50 71 LEU A C 1
ATOM 558 O O . LEU A 1 71 ? -14.821 -12.551 13.784 1.00 92.50 71 LEU A O 1
ATOM 562 N N . ARG A 1 72 ? -15.057 -11.042 15.428 1.00 93.88 72 ARG A N 1
ATOM 563 C CA . ARG A 1 72 ? -15.780 -11.950 16.334 1.00 93.88 72 ARG A CA 1
ATOM 564 C C . ARG A 1 72 ? -17.168 -12.298 15.801 1.00 93.88 72 ARG A C 1
ATOM 566 O O . ARG A 1 72 ? -17.577 -13.449 15.913 1.00 93.88 72 ARG A O 1
ATOM 573 N N . SER A 1 73 ? -17.886 -11.336 15.224 1.00 95.94 73 SER A N 1
ATOM 574 C CA . SER A 1 73 ? -19.203 -11.583 14.621 1.00 95.94 73 SER A CA 1
ATOM 575 C C . SER A 1 73 ? -19.103 -12.487 13.388 1.00 95.94 73 SER A C 1
ATOM 577 O O . SER A 1 73 ? -19.859 -13.448 13.278 1.00 95.94 73 SER A O 1
ATOM 579 N N . THR A 1 74 ? -18.088 -12.267 12.544 1.00 94.00 74 THR A N 1
ATOM 580 C CA . THR A 1 74 ? -17.782 -13.106 11.376 1.00 94.00 74 THR A CA 1
ATOM 581 C C . THR A 1 74 ? -17.445 -14.530 11.812 1.00 94.00 74 THR A C 1
ATOM 583 O O . THR A 1 74 ? -17.963 -15.488 11.247 1.00 94.00 74 THR A O 1
ATOM 586 N N . TYR A 1 75 ? -16.642 -14.681 12.870 1.00 92.88 75 TYR A N 1
ATOM 587 C CA . TYR A 1 75 ? -16.341 -15.989 13.446 1.00 92.88 75 TYR A CA 1
ATOM 588 C C . TYR A 1 75 ? -17.596 -16.697 13.959 1.00 92.88 75 TYR A C 1
ATOM 590 O O . TYR A 1 75 ? -17.790 -17.869 13.660 1.00 92.88 75 TYR A O 1
ATOM 598 N N . LYS A 1 76 ? -18.464 -15.998 14.705 1.00 93.94 76 LYS A N 1
ATOM 599 C CA . LYS A 1 76 ? -19.731 -16.567 15.191 1.00 93.94 76 LYS A CA 1
ATOM 600 C C . LYS A 1 76 ? -20.604 -17.034 14.029 1.00 93.94 76 LYS A C 1
ATOM 602 O O . LYS A 1 76 ? -21.091 -18.158 14.068 1.00 93.94 76 LYS A O 1
ATOM 607 N N . TYR A 1 77 ? -20.740 -16.214 12.988 1.00 93.69 77 TYR A N 1
ATOM 608 C CA . TYR A 1 77 ? -21.477 -16.579 11.781 1.00 93.69 77 TYR A CA 1
ATOM 609 C C . TYR A 1 77 ? -20.884 -17.831 11.114 1.00 93.69 77 TYR A C 1
ATOM 611 O O . TYR A 1 77 ? -21.593 -18.815 10.907 1.00 93.69 77 TYR A O 1
ATOM 619 N N . LEU A 1 78 ? -19.570 -17.865 10.883 1.00 90.94 78 LEU A N 1
ATOM 620 C CA . LEU A 1 78 ? -18.895 -19.037 10.315 1.00 90.94 78 LEU A CA 1
ATOM 621 C C . LEU A 1 78 ? -19.031 -20.280 11.198 1.00 90.94 78 LEU A C 1
ATOM 623 O O . LEU A 1 78 ? -19.253 -21.369 10.683 1.00 90.94 78 LEU A O 1
ATOM 627 N N . ALA A 1 79 ? -18.944 -20.134 12.519 1.00 89.88 79 ALA A N 1
ATOM 628 C CA . ALA A 1 79 ? -19.116 -21.234 13.461 1.00 89.88 79 ALA A CA 1
ATOM 629 C C . ALA A 1 79 ? -20.547 -21.796 13.429 1.00 89.88 79 ALA A C 1
ATOM 631 O O . ALA A 1 79 ? -20.719 -23.014 13.515 1.00 89.88 79 ALA A O 1
ATOM 632 N N . THR A 1 80 ? -21.560 -20.933 13.262 1.00 93.25 80 THR A N 1
ATOM 633 C CA . THR A 1 80 ? -22.952 -21.374 13.079 1.00 93.25 80 THR A CA 1
ATOM 634 C C . THR A 1 80 ? -23.141 -22.121 11.763 1.00 93.25 80 THR A C 1
ATOM 636 O O . THR A 1 80 ? -23.696 -23.211 11.781 1.00 93.25 80 THR A O 1
ATOM 639 N N . GLN A 1 81 ? -22.590 -21.628 10.650 1.00 93.00 81 GLN A N 1
ATOM 640 C CA . GLN A 1 81 ? -22.636 -22.328 9.357 1.00 93.00 81 GLN A CA 1
ATOM 641 C C . GLN A 1 81 ? -21.848 -23.650 9.392 1.00 93.00 81 GLN A C 1
ATOM 643 O O . GLN A 1 81 ? -22.266 -24.661 8.840 1.00 93.00 81 GLN A O 1
ATOM 648 N N . ALA A 1 82 ? -20.747 -23.702 10.146 1.00 89.56 82 ALA A N 1
ATOM 649 C CA . ALA A 1 82 ? -19.964 -24.917 10.351 1.00 89.56 82 ALA A CA 1
ATOM 650 C C . ALA A 1 82 ? -20.668 -25.983 11.217 1.00 89.56 82 ALA A C 1
ATOM 652 O O . ALA A 1 82 ? -20.059 -27.011 11.512 1.00 89.56 82 ALA A O 1
ATOM 653 N N . THR A 1 83 ? -21.905 -25.758 11.681 1.00 90.94 83 THR A N 1
ATOM 654 C CA . THR A 1 83 ? -22.759 -26.824 12.250 1.00 90.94 83 THR A CA 1
ATOM 655 C C . THR A 1 83 ? -23.260 -27.803 11.198 1.00 90.94 83 THR A C 1
ATOM 657 O O . THR A 1 83 ? -23.481 -28.963 11.533 1.00 90.94 83 THR A O 1
ATOM 660 N N . GLU A 1 84 ? -23.333 -27.378 9.938 1.00 94.38 84 GLU A N 1
ATOM 661 C CA . GLU A 1 84 ? -23.759 -28.210 8.809 1.00 94.38 84 GLU A CA 1
ATOM 662 C C . GLU A 1 84 ? -22.607 -29.062 8.238 1.00 94.38 84 GLU A C 1
ATOM 664 O O . GLU A 1 84 ? -22.822 -29.989 7.462 1.00 94.38 84 GLU A O 1
ATOM 669 N N . ILE A 1 85 ? -21.365 -28.772 8.642 1.00 92.19 85 ILE A N 1
ATOM 670 C CA . ILE A 1 85 ? -20.148 -29.459 8.194 1.00 92.19 85 ILE A CA 1
ATOM 671 C C . ILE A 1 85 ? -19.866 -30.676 9.106 1.00 92.19 85 ILE A C 1
ATOM 673 O O . ILE A 1 85 ? -20.059 -30.584 10.321 1.00 92.19 85 ILE A O 1
ATOM 677 N N . PRO A 1 86 ? -19.340 -31.806 8.581 1.00 94.69 86 PRO A N 1
ATOM 678 C CA . PRO A 1 86 ? -18.947 -32.962 9.389 1.00 94.69 86 PRO A CA 1
ATOM 679 C C . PRO A 1 86 ? -18.031 -32.611 10.574 1.00 94.69 86 PRO A C 1
ATOM 681 O O . PRO A 1 86 ? -17.066 -31.854 10.425 1.00 94.69 86 PRO A O 1
ATOM 684 N N . GLN A 1 87 ? -18.277 -33.234 11.737 1.00 93.56 87 GLN A N 1
ATOM 685 C CA . GLN A 1 87 ? -17.536 -32.982 12.991 1.00 93.56 87 GLN A CA 1
ATOM 686 C C . GLN A 1 87 ? -16.016 -33.157 12.848 1.00 93.56 87 GLN A C 1
ATOM 688 O O . GLN A 1 87 ? -15.251 -32.514 13.559 1.00 93.56 87 GLN A O 1
ATOM 693 N N . VAL A 1 88 ? -15.576 -33.980 11.891 1.00 94.88 88 VAL A N 1
ATOM 694 C CA . VAL A 1 88 ? -14.157 -34.216 11.594 1.00 94.88 88 VAL A CA 1
ATOM 695 C C . VAL A 1 88 ? -13.462 -32.961 11.045 1.00 94.88 88 VAL A C 1
ATOM 697 O O . VAL A 1 88 ? -12.293 -32.738 11.337 1.00 94.88 88 VAL A O 1
ATOM 700 N N . ILE A 1 89 ? -14.157 -32.111 10.280 1.00 92.31 89 ILE A N 1
ATOM 701 C CA . ILE A 1 89 ? -13.553 -30.965 9.569 1.00 92.31 89 ILE A CA 1
ATOM 702 C C . ILE A 1 89 ? -13.608 -29.683 10.413 1.00 92.31 89 ILE A C 1
ATOM 704 O O . ILE A 1 89 ? -12.713 -28.837 10.343 1.00 92.31 89 ILE A O 1
ATOM 708 N N . ARG A 1 90 ? -14.639 -29.550 11.252 1.00 91.75 90 ARG A N 1
ATOM 709 C CA . ARG A 1 90 ? -14.868 -28.391 12.123 1.00 91.75 90 ARG A CA 1
ATOM 710 C C . ARG A 1 90 ? -13.629 -27.927 12.917 1.00 91.75 90 ARG A C 1
ATOM 712 O O . ARG A 1 90 ? -13.328 -26.735 12.831 1.00 91.75 90 ARG A O 1
ATOM 719 N N . PRO A 1 91 ? -12.881 -28.788 13.644 1.00 92.19 91 PRO A N 1
ATOM 720 C CA . PRO A 1 91 ? -11.717 -28.330 14.404 1.00 92.19 91 PRO A CA 1
ATOM 721 C C . PRO A 1 91 ? -10.634 -27.737 13.499 1.00 92.19 91 PRO A C 1
ATOM 723 O O . PRO A 1 91 ? -10.048 -26.719 13.850 1.00 92.19 91 PRO A O 1
ATOM 726 N N . TYR A 1 92 ? -10.419 -28.290 12.301 1.00 92.00 92 TYR A N 1
ATOM 727 C CA . TYR A 1 92 ? -9.437 -27.758 11.355 1.00 92.00 92 TYR A CA 1
ATOM 728 C C . TYR A 1 92 ? -9.818 -26.372 10.839 1.00 92.00 92 TYR A C 1
ATOM 730 O O . TYR A 1 92 ? -8.949 -25.505 10.753 1.00 92.00 92 TYR A O 1
ATOM 738 N N . ILE A 1 93 ? -11.100 -26.136 10.541 1.00 89.50 93 ILE A N 1
ATOM 739 C CA . ILE A 1 93 ? -11.588 -24.816 10.111 1.00 89.50 93 ILE A CA 1
ATOM 740 C C . ILE A 1 93 ? -11.422 -23.802 11.241 1.00 89.50 93 ILE A C 1
ATOM 742 O O . ILE A 1 93 ? -10.897 -22.714 11.010 1.00 89.50 93 ILE A O 1
ATOM 746 N N . THR A 1 94 ? -11.814 -24.158 12.467 1.00 89.81 94 THR A N 1
ATOM 747 C CA . THR A 1 94 ? -11.649 -23.281 13.632 1.00 89.81 94 THR A CA 1
ATOM 748 C C . THR A 1 94 ? -10.177 -22.971 13.896 1.00 89.81 94 THR A C 1
ATOM 750 O O . THR A 1 94 ? -9.825 -21.804 14.067 1.00 89.81 94 THR A O 1
ATOM 753 N N . THR A 1 95 ? -9.297 -23.976 13.878 1.00 91.62 95 THR A N 1
ATOM 754 C CA . THR A 1 95 ? -7.854 -23.767 14.044 1.00 91.62 95 THR A CA 1
ATOM 755 C C . THR A 1 95 ? -7.290 -22.897 12.929 1.00 91.62 95 THR A C 1
ATOM 757 O O . THR A 1 95 ? -6.537 -21.970 13.220 1.00 91.62 95 THR A O 1
ATOM 760 N N . LEU A 1 96 ? -7.659 -23.141 11.669 1.00 90.19 96 LEU A N 1
ATOM 761 C CA . LEU A 1 96 ? -7.218 -22.329 10.534 1.00 90.19 96 LEU A CA 1
ATOM 762 C C . LEU A 1 96 ? -7.678 -20.876 10.685 1.00 90.19 96 LEU A C 1
ATOM 764 O O . LEU A 1 96 ? -6.871 -19.962 10.520 1.00 90.19 96 LEU A O 1
ATOM 768 N N . TYR A 1 97 ? -8.943 -20.669 11.058 1.00 90.19 97 TYR A N 1
ATOM 769 C CA . TYR A 1 97 ? -9.495 -19.346 11.315 1.00 90.19 97 TYR A CA 1
ATOM 770 C C . TYR A 1 97 ? -8.693 -18.636 12.408 1.00 90.19 97 TYR A C 1
ATOM 772 O O . TYR A 1 97 ? -8.151 -17.565 12.165 1.00 90.19 97 TYR A O 1
ATOM 780 N N . LEU A 1 98 ? -8.534 -19.237 13.588 1.00 89.38 98 LEU A N 1
ATOM 781 C CA . LEU A 1 98 ? -7.794 -18.610 14.687 1.00 89.38 98 LEU A CA 1
ATOM 782 C C . LEU A 1 98 ? -6.330 -18.334 14.317 1.00 89.38 98 LEU A C 1
ATOM 784 O O . LEU A 1 98 ? -5.833 -17.244 14.586 1.00 89.38 98 LEU A O 1
ATOM 788 N N . THR A 1 99 ? -5.676 -19.262 13.613 1.00 89.88 99 THR A N 1
ATOM 789 C CA . THR A 1 99 ? -4.278 -19.113 13.172 1.00 89.88 99 THR A CA 1
ATOM 790 C C . THR A 1 99 ? -4.083 -17.913 12.243 1.00 89.88 99 THR A C 1
ATOM 792 O O . THR A 1 99 ? -3.028 -17.288 12.271 1.00 89.88 99 THR A O 1
ATOM 795 N N . VAL A 1 100 ? -5.079 -17.569 11.422 1.00 89.69 100 VAL A N 1
ATOM 796 C CA . VAL A 1 100 ? -4.991 -16.440 10.480 1.00 89.69 100 VAL A CA 1
ATOM 797 C C . VAL A 1 100 ? -5.531 -15.148 11.095 1.00 89.69 100 VAL A C 1
ATOM 799 O O . VAL A 1 100 ? -4.908 -14.090 10.993 1.00 89.69 100 VAL A O 1
ATOM 802 N N . PHE A 1 101 ? -6.690 -15.218 11.744 1.00 88.38 101 PHE A N 1
ATOM 803 C CA . PHE A 1 101 ? -7.410 -14.041 12.218 1.00 88.38 101 PHE A CA 1
ATOM 804 C C . PHE A 1 101 ? -6.830 -13.449 13.493 1.00 88.38 101 PHE A C 1
ATOM 806 O O . PHE A 1 101 ? -6.894 -12.232 13.650 1.00 88.38 101 PHE A O 1
ATOM 813 N N . GLN A 1 102 ? -6.254 -14.258 14.384 1.00 88.06 102 GLN A N 1
ATOM 814 C CA . GLN A 1 102 ? -5.660 -13.732 15.612 1.00 88.06 102 GLN A CA 1
ATOM 815 C C . GLN A 1 102 ? -4.433 -12.855 15.307 1.00 88.06 102 GLN A C 1
ATOM 817 O O . GLN A 1 102 ? -4.465 -11.680 15.675 1.00 88.06 102 GLN A O 1
ATOM 822 N N . PRO A 1 103 ? -3.437 -13.298 14.509 1.00 91.12 103 PRO A N 1
ATOM 823 C CA . PRO A 1 103 ? -2.347 -12.415 14.093 1.00 91.12 103 PRO A CA 1
ATOM 824 C C . PRO A 1 103 ? -2.819 -11.182 13.319 1.00 91.12 103 PRO A C 1
ATOM 826 O O . PRO A 1 103 ? -2.204 -10.126 13.421 1.00 91.12 103 PRO A O 1
ATOM 829 N N . TYR A 1 104 ? -3.908 -11.286 12.549 1.00 91.12 104 TYR A N 1
ATOM 830 C CA . TYR A 1 104 ? -4.478 -10.142 11.834 1.00 91.12 104 TYR A CA 1
ATOM 831 C C . TYR A 1 104 ? -5.140 -9.119 12.762 1.00 91.12 104 TYR A C 1
ATOM 833 O O . TYR A 1 104 ? -4.950 -7.911 12.585 1.00 91.12 104 TYR A O 1
ATOM 841 N N . ALA A 1 105 ? -5.887 -9.585 13.761 1.00 91.25 105 ALA A N 1
ATOM 842 C CA . ALA A 1 105 ? -6.488 -8.735 14.782 1.00 91.25 105 ALA A CA 1
ATOM 843 C C . ALA A 1 105 ? -5.416 -8.049 15.643 1.00 91.25 105 ALA A C 1
ATOM 845 O O . ALA A 1 105 ? -5.561 -6.868 15.963 1.00 91.25 105 ALA A O 1
ATOM 846 N N . ASP A 1 106 ? -4.321 -8.748 15.936 1.00 91.38 106 ASP A N 1
ATOM 847 C CA . ASP A 1 106 ? -3.227 -8.237 16.767 1.00 91.38 106 ASP A CA 1
ATOM 848 C C . ASP A 1 106 ? -2.220 -7.380 15.974 1.00 91.38 106 ASP A C 1
ATOM 850 O O . ASP A 1 106 ? -1.467 -6.594 16.551 1.00 91.38 106 ASP A O 1
ATOM 854 N N . ALA A 1 107 ? -2.207 -7.488 14.641 1.00 92.75 107 ALA A N 1
ATOM 855 C CA . ALA A 1 107 ? -1.336 -6.693 13.782 1.00 92.75 107 ALA A CA 1
ATOM 856 C C . ALA A 1 107 ? -1.657 -5.192 13.862 1.00 92.75 107 ALA A C 1
ATOM 858 O O . ALA A 1 107 ? -2.815 -4.781 13.916 1.00 92.75 107 ALA A O 1
ATOM 859 N N . SER A 1 108 ? -0.614 -4.359 13.787 1.00 93.06 108 SER A N 1
ATOM 860 C CA . SER A 1 108 ? -0.766 -2.909 13.643 1.00 93.06 108 SER A CA 1
ATOM 861 C C . SER A 1 108 ? -1.409 -2.547 12.299 1.00 93.06 108 SER A C 1
ATOM 863 O O . SER A 1 108 ? -1.264 -3.271 11.310 1.00 93.06 108 SER A O 1
ATOM 865 N N . ASP A 1 109 ? -2.059 -1.383 12.224 1.00 92.38 109 ASP A N 1
ATOM 866 C CA . ASP A 1 109 ? -2.692 -0.910 10.982 1.00 92.38 109 ASP A CA 1
ATOM 867 C C . ASP A 1 109 ? -1.705 -0.815 9.813 1.00 92.38 109 ASP A C 1
ATOM 869 O O . ASP A 1 109 ? -2.039 -1.187 8.689 1.00 92.38 109 ASP A O 1
ATOM 873 N N . GLY A 1 110 ? -0.460 -0.404 10.088 1.00 93.12 110 GLY A N 1
ATOM 874 C CA . GLY A 1 110 ? 0.616 -0.376 9.098 1.00 93.12 110 GLY A CA 1
ATOM 875 C C . GLY A 1 110 ? 0.950 -1.764 8.551 1.00 93.12 110 GLY A C 1
ATOM 876 O O . GLY A 1 110 ? 1.079 -1.933 7.341 1.00 93.12 110 GLY A O 1
ATOM 877 N N . ARG A 1 111 ? 1.008 -2.787 9.413 1.00 93.88 111 ARG A N 1
ATOM 878 C CA . ARG A 1 111 ? 1.268 -4.170 8.990 1.00 93.88 111 ARG A CA 1
ATOM 879 C C . ARG A 1 111 ? 0.102 -4.740 8.182 1.00 93.88 111 ARG A C 1
ATOM 881 O O . ARG A 1 111 ? 0.332 -5.322 7.125 1.00 93.88 111 ARG A O 1
ATOM 888 N N . ARG A 1 112 ? -1.145 -4.499 8.609 1.00 94.25 112 ARG A N 1
ATOM 889 C CA . ARG A 1 112 ? -2.348 -4.882 7.843 1.00 94.25 112 ARG A CA 1
ATOM 890 C C . ARG A 1 112 ? -2.370 -4.223 6.466 1.00 94.25 112 ARG A C 1
ATOM 892 O O . ARG A 1 112 ? -2.709 -4.875 5.480 1.00 94.25 112 ARG A O 1
ATOM 899 N N . LEU A 1 113 ? -1.996 -2.946 6.382 1.00 93.56 113 LEU A N 1
ATOM 900 C CA . LEU A 1 113 ? -1.879 -2.230 5.115 1.00 93.56 113 LEU A CA 1
ATOM 901 C C . LEU A 1 113 ? -0.806 -2.854 4.215 1.00 93.56 113 LEU A C 1
ATOM 903 O O . LEU A 1 113 ? -1.085 -3.139 3.051 1.00 93.56 113 LEU A O 1
ATOM 907 N N . CYS A 1 114 ? 0.385 -3.133 4.750 1.00 93.50 114 CYS A N 1
ATOM 908 C CA . CYS A 1 114 ? 1.435 -3.822 4.003 1.00 93.50 114 CYS A CA 1
ATOM 909 C C . CYS A 1 114 ? 0.971 -5.196 3.506 1.00 93.50 114 CYS A C 1
ATOM 911 O O . CYS A 1 114 ? 1.239 -5.535 2.356 1.00 93.50 114 CYS A O 1
ATOM 913 N N . TRP A 1 115 ? 0.227 -5.965 4.308 1.00 93.50 115 TRP A N 1
ATOM 914 C CA . TRP A 1 115 ? -0.350 -7.239 3.868 1.00 93.50 115 TRP A CA 1
ATOM 915 C C . TRP A 1 115 ? -1.366 -7.069 2.739 1.00 93.50 115 TRP A C 1
ATOM 917 O O . TRP A 1 115 ? -1.337 -7.855 1.797 1.00 93.50 115 TRP A O 1
ATOM 927 N N . LYS A 1 116 ? -2.210 -6.028 2.770 1.00 91.69 116 LYS A N 1
ATOM 928 C CA . LYS A 1 116 ? -3.116 -5.706 1.652 1.00 91.69 116 LYS A CA 1
ATOM 929 C C . LYS A 1 116 ? -2.335 -5.413 0.368 1.00 91.69 116 LYS A C 1
ATOM 931 O O . LYS A 1 116 ? -2.682 -5.946 -0.683 1.00 91.69 116 LYS A O 1
ATOM 936 N N . ILE A 1 117 ? -1.254 -4.633 0.453 1.00 88.69 117 ILE A N 1
ATOM 937 C CA . ILE A 1 117 ? -0.381 -4.346 -0.699 1.00 88.69 117 ILE A CA 1
ATOM 938 C C . ILE A 1 117 ? 0.336 -5.623 -1.175 1.00 88.69 117 ILE A C 1
ATOM 940 O O . ILE A 1 117 ? 0.439 -5.865 -2.375 1.00 88.69 117 ILE A O 1
ATOM 944 N N . CYS A 1 118 ? 0.797 -6.479 -0.260 1.00 89.38 118 CYS A N 1
ATOM 945 C CA . CYS A 1 118 ? 1.427 -7.755 -0.609 1.00 89.38 118 CYS A CA 1
ATOM 946 C C . CYS A 1 118 ? 0.448 -8.711 -1.294 1.00 89.38 118 CYS A C 1
ATOM 948 O O . CYS A 1 118 ? 0.797 -9.307 -2.309 1.00 89.38 118 CYS A O 1
ATOM 950 N N . LEU A 1 119 ? -0.775 -8.836 -0.773 1.00 88.31 119 LEU A N 1
ATOM 951 C CA . LEU A 1 119 ? -1.829 -9.667 -1.352 1.00 88.31 119 LEU A CA 1
ATOM 952 C C . LEU A 1 119 ? -2.222 -9.163 -2.741 1.00 88.31 119 LEU A C 1
ATOM 954 O O . LEU A 1 119 ? -2.398 -9.961 -3.658 1.00 88.31 119 LEU A O 1
ATOM 958 N N . LEU A 1 120 ? -2.274 -7.843 -2.918 1.00 83.62 120 LEU A N 1
ATOM 959 C CA . LEU A 1 120 ? -2.461 -7.227 -4.224 1.00 83.62 120 LEU A CA 1
ATOM 960 C C . LEU A 1 120 ? -1.325 -7.592 -5.194 1.00 83.62 120 LEU A C 1
ATOM 962 O O . LEU A 1 120 ? -1.594 -8.098 -6.283 1.00 83.62 120 LEU A O 1
ATOM 966 N N . ASN A 1 121 ? -0.065 -7.400 -4.793 1.00 81.19 121 ASN A N 1
ATOM 967 C CA . ASN A 1 121 ? 1.098 -7.750 -5.616 1.00 81.19 121 ASN A CA 1
ATOM 968 C C . ASN A 1 121 ? 1.134 -9.254 -5.951 1.00 81.19 121 ASN A C 1
ATOM 970 O O . ASN A 1 121 ? 1.499 -9.634 -7.063 1.00 81.19 121 ASN A O 1
ATOM 974 N N . ALA A 1 122 ? 0.718 -10.112 -5.017 1.00 84.25 122 ALA A N 1
ATOM 975 C CA . ALA A 1 122 ? 0.584 -11.548 -5.237 1.00 84.25 122 ALA A CA 1
ATOM 976 C C . ALA A 1 122 ? -0.545 -11.885 -6.222 1.00 84.25 122 ALA A C 1
ATOM 978 O O . ALA A 1 122 ? -0.364 -12.743 -7.084 1.00 84.25 122 ALA A O 1
ATOM 979 N N . GLY A 1 123 ? -1.679 -11.185 -6.149 1.00 84.62 123 GLY A N 1
ATOM 980 C CA . GLY A 1 123 ? -2.775 -11.325 -7.109 1.00 84.62 123 GLY A CA 1
ATOM 981 C C . GLY A 1 123 ? -2.348 -10.947 -8.526 1.00 84.62 123 GLY A C 1
ATOM 982 O O . GLY A 1 123 ? -2.609 -11.682 -9.473 1.00 84.62 123 GLY A O 1
ATOM 983 N N . VAL A 1 124 ? -1.602 -9.855 -8.673 1.00 76.38 124 VAL A N 1
ATOM 984 C CA . VAL A 1 124 ? -1.020 -9.423 -9.955 1.00 76.38 124 VAL A CA 1
ATOM 985 C C . VAL A 1 124 ? -0.055 -10.462 -10.498 1.00 76.38 124 VAL A C 1
ATOM 987 O O . VAL A 1 124 ? -0.109 -10.818 -11.675 1.00 76.38 124 VAL A O 1
ATOM 990 N N . TRP A 1 125 ? 0.816 -10.971 -9.631 1.00 79.56 125 TRP A N 1
ATOM 991 C CA . TRP A 1 125 ? 1.735 -12.035 -9.990 1.00 79.56 125 TRP A CA 1
ATOM 992 C C . TRP A 1 125 ? 0.996 -13.288 -10.466 1.00 79.56 125 TRP A C 1
ATOM 994 O O . TRP A 1 125 ? 1.408 -13.890 -11.459 1.00 79.56 125 TRP A O 1
ATOM 1004 N N . ALA A 1 126 ? -0.103 -13.650 -9.797 1.00 82.75 126 ALA A N 1
ATOM 1005 C CA . ALA A 1 126 ? -0.954 -14.773 -10.171 1.00 82.75 126 ALA A CA 1
ATOM 1006 C C . ALA A 1 126 ? -1.650 -14.533 -11.520 1.00 82.75 126 ALA A C 1
ATOM 1008 O O . ALA A 1 126 ? -1.646 -15.425 -12.367 1.00 82.75 126 ALA A O 1
ATOM 1009 N N . LEU A 1 127 ? -2.163 -13.322 -11.770 1.00 79.00 127 LEU A N 1
ATOM 1010 C CA . LEU A 1 127 ? -2.731 -12.934 -13.068 1.00 79.00 127 LEU A CA 1
ATOM 1011 C C . LEU A 1 127 ? -1.692 -13.029 -14.195 1.00 79.00 127 LEU A C 1
ATOM 1013 O O . LEU A 1 127 ? -2.018 -13.480 -15.290 1.00 79.00 127 LEU A O 1
ATOM 1017 N N . TRP A 1 128 ? -0.429 -12.690 -13.922 1.00 73.19 128 TRP A N 1
ATOM 1018 C CA . TRP A 1 128 ? 0.682 -12.864 -14.866 1.00 73.19 128 TRP A CA 1
ATOM 1019 C C . TRP A 1 128 ? 1.003 -14.331 -15.192 1.00 73.19 128 TRP A C 1
ATOM 1021 O O . TRP A 1 128 ? 1.550 -14.611 -16.261 1.00 73.19 128 TRP A O 1
ATOM 1031 N N . GLN A 1 129 ? 0.653 -15.277 -14.312 1.00 78.62 129 GLN A N 1
ATOM 1032 C CA . GLN A 1 129 ? 0.795 -16.708 -14.611 1.00 78.62 129 GLN A CA 1
ATOM 1033 C C . GLN A 1 129 ? -0.223 -17.188 -15.653 1.00 78.62 129 GLN A C 1
ATOM 1035 O O . GLN A 1 129 ? -0.029 -18.244 -16.252 1.00 78.62 129 GLN A O 1
ATOM 1040 N N . VAL A 1 130 ? -1.297 -16.430 -15.892 1.00 80.75 130 VAL A N 1
ATOM 1041 C CA . VAL A 1 130 ? -2.326 -16.778 -16.874 1.00 80.75 130 VAL A CA 1
ATOM 1042 C C . VAL A 1 130 ? -1.875 -16.316 -18.261 1.00 80.75 130 VAL A C 1
ATOM 1044 O O . VAL A 1 130 ? -1.984 -15.138 -18.602 1.00 80.75 130 VAL A O 1
ATOM 1047 N N . GLN A 1 131 ? -1.416 -17.251 -19.102 1.00 82.88 131 GLN A N 1
ATOM 1048 C CA . GLN A 1 131 ? -0.900 -16.956 -20.453 1.00 82.88 131 GLN A CA 1
ATOM 1049 C C . GLN A 1 131 ? -1.872 -16.134 -21.313 1.00 82.88 131 GLN A C 1
ATOM 1051 O O . GLN A 1 131 ? -1.467 -15.234 -22.043 1.00 82.88 131 GLN A O 1
ATOM 1056 N N . ARG A 1 132 ? -3.179 -16.382 -21.178 1.00 83.81 132 ARG A N 1
ATOM 1057 C CA . ARG A 1 132 ? -4.221 -15.644 -21.913 1.00 83.81 132 ARG A CA 1
ATOM 1058 C C . ARG A 1 132 ? -4.319 -14.169 -21.519 1.00 83.81 132 ARG A C 1
ATOM 1060 O O . ARG A 1 132 ? -4.721 -13.354 -22.343 1.00 83.81 132 ARG A O 1
ATOM 1067 N N . LEU A 1 133 ? -3.951 -13.822 -20.286 1.00 78.94 133 LEU A N 1
ATOM 1068 C CA . LEU A 1 133 ? -3.967 -12.445 -19.791 1.00 78.94 133 LEU A CA 1
ATOM 1069 C C . LEU A 1 133 ? -2.647 -11.718 -20.053 1.00 78.94 133 LEU A C 1
ATOM 1071 O O . LEU A 1 133 ? -2.623 -10.492 -19.992 1.00 78.94 133 LEU A O 1
ATOM 1075 N N . GLN A 1 134 ? -1.572 -12.421 -20.418 1.00 81.75 134 GLN A N 1
ATOM 1076 C CA . GLN A 1 134 ? -0.273 -11.809 -20.714 1.00 81.75 134 GLN A CA 1
ATOM 1077 C C . GLN A 1 134 ? -0.307 -10.658 -21.731 1.00 81.75 134 GLN A C 1
ATOM 1079 O O . GLN A 1 134 ? 0.354 -9.657 -21.458 1.00 81.75 134 GLN A O 1
ATOM 1084 N N . PRO A 1 135 ? -1.044 -10.691 -22.863 1.00 83.50 135 PRO A N 1
ATOM 1085 C CA . PRO A 1 135 ? -1.072 -9.543 -23.774 1.00 83.50 135 PRO A CA 1
ATOM 1086 C C . PRO A 1 135 ? -1.729 -8.309 -23.138 1.00 83.50 135 PRO A C 1
ATOM 1088 O O . PRO A 1 135 ? -1.243 -7.191 -23.314 1.00 83.50 135 PRO A O 1
ATOM 1091 N N . LEU A 1 136 ? -2.788 -8.507 -22.345 1.00 83.62 136 LEU A N 1
ATOM 1092 C CA . LEU A 1 136 ? -3.445 -7.437 -21.591 1.00 83.62 136 LEU A CA 1
ATOM 1093 C C . LEU A 1 136 ? -2.497 -6.894 -20.518 1.00 83.62 136 LEU A C 1
ATOM 1095 O O . LEU A 1 136 ? -2.276 -5.686 -20.440 1.00 83.62 136 LEU A O 1
ATOM 1099 N N . MET A 1 137 ? -1.873 -7.792 -19.755 1.00 79.06 137 MET A N 1
ATOM 1100 C CA . MET A 1 137 ? -0.924 -7.448 -18.705 1.00 79.06 137 MET A CA 1
ATOM 1101 C C . MET A 1 137 ? 0.307 -6.719 -19.257 1.00 79.06 137 MET A C 1
ATOM 1103 O O . MET A 1 137 ? 0.751 -5.728 -18.689 1.00 79.06 137 MET A O 1
ATOM 1107 N N . THR A 1 138 ? 0.831 -7.143 -20.405 1.00 81.25 138 THR A N 1
ATOM 1108 C CA . THR A 1 138 ? 1.972 -6.490 -21.063 1.00 81.25 138 THR A CA 1
ATOM 1109 C C . THR A 1 138 ? 1.597 -5.085 -21.522 1.00 81.25 138 THR A C 1
ATOM 1111 O O . THR A 1 138 ? 2.342 -4.139 -21.286 1.00 81.25 138 THR A O 1
ATOM 1114 N N . ARG A 1 139 ? 0.407 -4.914 -22.106 1.00 80.19 139 ARG A N 1
ATOM 1115 C CA . ARG A 1 139 ? -0.078 -3.599 -22.545 1.00 80.19 139 ARG A CA 1
ATOM 1116 C C . ARG A 1 139 ? -0.340 -2.642 -21.375 1.00 80.19 139 ARG A C 1
ATOM 1118 O O . ARG A 1 139 ? -0.131 -1.441 -21.526 1.00 80.19 139 ARG A O 1
ATOM 1125 N N . ALA A 1 140 ? -0.816 -3.154 -20.240 1.00 73.06 140 ALA A N 1
ATOM 1126 C CA . ALA A 1 140 ? -1.197 -2.341 -19.087 1.00 73.06 140 ALA A CA 1
ATOM 1127 C C . ALA A 1 140 ? -0.045 -2.082 -18.098 1.00 73.06 140 ALA A C 1
ATOM 1129 O O . ALA A 1 140 ? 0.003 -1.002 -17.510 1.00 73.06 140 ALA A O 1
ATOM 1130 N N . PHE A 1 141 ? 0.875 -3.035 -17.910 1.00 69.81 141 PHE A N 1
ATOM 1131 C CA . PHE A 1 141 ? 1.858 -3.017 -16.813 1.00 69.81 141 PHE A CA 1
ATOM 1132 C C . PHE A 1 141 ? 3.319 -2.969 -17.262 1.00 69.81 141 PHE A C 1
ATOM 1134 O O . PHE A 1 141 ? 4.188 -2.672 -16.443 1.00 69.81 141 PHE A O 1
ATOM 1141 N N . VAL A 1 142 ? 3.620 -3.225 -18.538 1.00 72.00 142 VAL A N 1
ATOM 1142 C CA . VAL A 1 142 ? 4.990 -3.093 -19.048 1.00 72.00 142 VAL A CA 1
ATOM 1143 C C . VAL A 1 142 ? 5.146 -1.724 -19.693 1.00 72.00 142 VAL A C 1
ATOM 1145 O O . VAL A 1 142 ? 4.614 -1.444 -20.766 1.00 72.00 142 VAL A O 1
ATOM 1148 N N . HIS A 1 143 ? 5.904 -0.848 -19.031 1.00 67.94 143 HIS A N 1
ATOM 1149 C CA . HIS A 1 143 ? 6.237 0.452 -19.597 1.00 67.94 143 HIS A CA 1
ATOM 1150 C C . HIS A 1 143 ? 7.223 0.292 -20.762 1.00 67.94 143 HIS A C 1
ATOM 1152 O O . HIS A 1 143 ? 8.421 0.081 -20.554 1.00 67.94 143 HIS A O 1
ATOM 1158 N N . GLN A 1 144 ? 6.733 0.455 -21.993 1.00 70.88 144 GLN A N 1
ATOM 1159 C CA . GLN A 1 144 ? 7.586 0.530 -23.174 1.00 70.88 144 GLN A CA 1
ATOM 1160 C C . GLN A 1 144 ? 8.089 1.977 -23.342 1.00 70.88 144 GLN A C 1
ATOM 1162 O O . GLN A 1 144 ? 7.288 2.874 -23.630 1.00 70.88 144 GLN A O 1
ATOM 1167 N N . PRO A 1 145 ? 9.405 2.250 -23.225 1.00 66.81 145 PRO A N 1
ATOM 1168 C CA . PRO A 1 145 ? 9.932 3.620 -23.200 1.00 66.81 145 PRO A CA 1
ATOM 1169 C C . PRO A 1 145 ? 9.649 4.414 -24.486 1.00 66.81 145 PRO A C 1
ATOM 1171 O O . PRO A 1 145 ? 9.622 5.645 -24.445 1.00 66.81 145 PRO A O 1
ATOM 1174 N N . LEU A 1 146 ? 9.401 3.709 -25.595 1.00 69.56 146 LEU A N 1
ATOM 1175 C CA . LEU A 1 146 ? 9.125 4.254 -26.927 1.00 69.56 146 LEU A CA 1
ATOM 1176 C C . LEU A 1 146 ? 7.628 4.445 -27.227 1.00 69.56 146 LEU A C 1
ATOM 1178 O O . LEU A 1 146 ? 7.294 5.114 -28.197 1.00 69.56 146 LEU A O 1
ATOM 1182 N N . SER A 1 147 ? 6.719 3.898 -26.411 1.00 67.19 147 SER A N 1
ATOM 1183 C CA . SER A 1 147 ? 5.276 3.919 -26.707 1.00 67.19 147 SER A CA 1
ATOM 1184 C C . SER A 1 147 ? 4.608 5.278 -26.459 1.00 67.19 147 SER A C 1
ATOM 1186 O O . SER A 1 147 ? 3.438 5.441 -26.786 1.00 67.19 147 SER A O 1
ATOM 1188 N N . GLY A 1 148 ? 5.295 6.238 -25.829 1.00 69.12 148 GLY A N 1
ATOM 1189 C CA . GLY A 1 148 ? 4.734 7.561 -25.516 1.00 69.12 148 GLY A CA 1
ATOM 1190 C C . GLY A 1 148 ? 3.637 7.577 -24.437 1.00 69.12 148 GLY A C 1
ATOM 1191 O O . GLY A 1 148 ? 3.210 8.652 -24.031 1.00 69.12 148 GLY A O 1
ATOM 1192 N N . LEU A 1 149 ? 3.211 6.418 -23.924 1.00 74.81 149 LEU A N 1
ATOM 1193 C CA . LEU A 1 149 ? 2.157 6.289 -22.915 1.00 74.81 149 LEU A CA 1
ATOM 1194 C C . LEU A 1 149 ? 2.696 6.551 -21.499 1.00 74.81 149 LEU A C 1
ATOM 1196 O O . LEU A 1 149 ? 3.326 5.679 -20.900 1.00 74.81 149 LEU A O 1
ATOM 1200 N N . SER A 1 150 ? 2.423 7.732 -20.938 1.00 69.94 150 SER A N 1
ATOM 1201 C CA . SER A 1 150 ? 2.846 8.102 -19.574 1.00 69.94 150 SER A CA 1
ATOM 1202 C C . SER A 1 150 ? 2.083 7.358 -18.471 1.00 69.94 150 SER A C 1
ATOM 1204 O O . SER A 1 150 ? 2.658 7.082 -17.423 1.00 69.94 150 SER A O 1
ATOM 1206 N N . PHE A 1 151 ? 0.824 6.964 -18.712 1.00 68.25 151 PHE A N 1
ATOM 1207 C CA . PHE A 1 151 ? 0.001 6.285 -17.697 1.00 68.25 151 PHE A CA 1
ATOM 1208 C C . PHE A 1 151 ? 0.585 4.930 -17.268 1.00 68.25 151 PHE A C 1
ATOM 1210 O O . PHE A 1 151 ? 0.427 4.526 -16.119 1.00 68.25 151 PHE A O 1
ATOM 1217 N N . THR A 1 152 ? 1.325 4.265 -18.165 1.00 66.56 152 THR A N 1
ATOM 1218 C CA . THR A 1 152 ? 1.967 2.976 -17.870 1.00 66.56 152 THR A CA 1
ATOM 1219 C C . THR A 1 152 ? 3.052 3.073 -16.795 1.00 66.56 152 THR A C 1
ATOM 1221 O O . THR A 1 152 ? 3.419 2.060 -16.214 1.00 66.56 152 THR A O 1
ATOM 1224 N N . MET A 1 153 ? 3.541 4.283 -16.488 1.00 65.88 153 MET A N 1
ATOM 1225 C CA . MET A 1 153 ? 4.448 4.518 -15.358 1.00 65.88 153 MET A CA 1
ATOM 1226 C C . MET A 1 153 ? 3.738 4.462 -14.002 1.00 65.88 153 MET A C 1
ATOM 1228 O O . MET A 1 153 ? 4.352 4.127 -12.990 1.00 65.88 153 MET A O 1
ATOM 1232 N N . LEU A 1 154 ? 2.453 4.822 -13.968 1.00 63.75 154 LEU A N 1
ATOM 1233 C CA . LEU A 1 154 ? 1.650 4.774 -12.751 1.00 63.75 154 LEU A CA 1
ATOM 1234 C C . LEU A 1 154 ? 1.158 3.348 -12.504 1.00 63.75 154 LEU A C 1
ATOM 1236 O O . LEU A 1 154 ? 1.298 2.847 -11.393 1.00 63.75 154 LEU A O 1
ATOM 1240 N N . THR A 1 155 ? 0.687 2.656 -13.544 1.00 63.69 155 THR A N 1
ATOM 1241 C CA . THR A 1 155 ? 0.272 1.247 -13.436 1.00 63.69 155 THR A CA 1
ATOM 1242 C C . THR A 1 155 ? 1.445 0.298 -13.179 1.00 63.69 155 THR A C 1
ATOM 1244 O O . THR A 1 155 ? 1.268 -0.735 -12.540 1.00 63.69 155 THR A O 1
ATOM 1247 N N . SER A 1 156 ? 2.671 0.640 -13.595 1.00 62.38 156 SER A N 1
ATOM 1248 C CA . SER A 1 156 ? 3.863 -0.127 -13.202 1.00 62.38 156 SER A CA 1
ATOM 1249 C C . SER A 1 156 ? 4.229 0.030 -11.719 1.00 62.38 156 SER A C 1
ATOM 1251 O O . SER A 1 156 ? 4.903 -0.836 -11.162 1.00 62.38 156 SER A O 1
ATOM 1253 N N . ALA A 1 157 ? 3.825 1.134 -11.077 1.00 56.03 157 ALA A N 1
ATOM 1254 C CA . ALA A 1 157 ? 4.035 1.375 -9.647 1.00 56.03 157 ALA A CA 1
ATOM 1255 C C . ALA A 1 157 ? 2.884 0.808 -8.798 1.00 56.03 157 ALA A C 1
ATOM 1257 O O . ALA A 1 157 ? 3.127 0.163 -7.780 1.00 56.03 157 ALA A O 1
ATOM 1258 N N . PHE A 1 158 ? 1.647 1.003 -9.255 1.00 55.50 158 PHE A N 1
ATOM 1259 C CA . PHE A 1 158 ? 0.439 0.392 -8.718 1.00 55.50 158 PHE A CA 1
ATOM 1260 C C . PHE A 1 158 ? -0.090 -0.600 -9.720 1.00 55.50 158 PHE A C 1
ATOM 1262 O O . PHE A 1 158 ? -0.843 -0.241 -10.626 1.00 55.50 158 PHE A O 1
ATOM 1269 N N . SER A 1 159 ? 0.248 -1.866 -9.529 1.00 49.03 159 SER A N 1
ATOM 1270 C CA . SER A 1 159 ? -0.496 -2.895 -10.219 1.00 49.03 159 SER A CA 1
ATOM 1271 C C . SER A 1 159 ? -1.882 -3.042 -9.570 1.00 49.03 159 SER A C 1
ATOM 1273 O O . SER A 1 159 ? -2.116 -3.905 -8.732 1.00 49.03 159 SER A O 1
ATOM 1275 N N . LEU A 1 160 ? -2.775 -2.089 -9.868 1.00 39.59 160 LEU A N 1
ATOM 1276 C CA . LEU A 1 160 ? -4.130 -1.982 -9.331 1.00 39.59 160 LEU A CA 1
ATOM 1277 C C . LEU A 1 160 ? -5.074 -1.328 -10.354 1.00 39.59 160 LEU A C 1
ATOM 1279 O O . LEU A 1 160 ? -4.717 -0.378 -11.044 1.00 39.59 160 LEU A O 1
ATOM 1283 N N . VAL A 1 161 ? -6.317 -1.812 -10.299 1.00 38.78 161 VAL A N 1
ATOM 1284 C CA . VAL A 1 161 ? -7.565 -1.292 -10.878 1.00 38.78 161 VAL A CA 1
ATOM 1285 C C . VAL A 1 161 ? -7.827 -1.707 -12.327 1.00 38.78 161 VAL A C 1
ATOM 1287 O O . VAL A 1 161 ? -7.767 -0.870 -13.217 1.00 38.78 161 VAL A O 1
ATOM 1290 N N . LEU A 1 162 ? -8.167 -2.993 -12.551 1.00 37.00 162 LEU A N 1
ATOM 1291 C CA . LEU A 1 162 ? -9.291 -3.402 -13.434 1.00 37.00 162 LEU A CA 1
ATOM 1292 C C . LEU A 1 162 ? -9.547 -4.922 -13.583 1.00 37.00 162 LEU A C 1
ATOM 1294 O O . LEU A 1 162 ? -10.083 -5.340 -14.600 1.00 37.00 162 LEU A O 1
ATOM 1298 N N . LEU A 1 163 ? -9.221 -5.786 -12.613 1.00 37.59 163 LEU A N 1
ATOM 1299 C CA . LEU A 1 163 ? -9.557 -7.220 -12.734 1.00 37.59 163 LEU A CA 1
ATOM 1300 C C . LEU A 1 163 ? -10.162 -7.806 -11.451 1.00 37.59 163 LEU A C 1
ATOM 1302 O O . LEU A 1 163 ? -9.632 -8.728 -10.842 1.00 37.59 163 LEU A O 1
ATOM 1306 N N . PHE A 1 164 ? -11.328 -7.284 -11.072 1.00 32.81 164 PHE A N 1
ATOM 1307 C CA . PHE A 1 164 ? -12.429 -8.178 -10.706 1.00 32.81 164 PHE A CA 1
ATOM 1308 C C . PHE A 1 164 ? -13.017 -8.686 -12.032 1.00 32.81 164 PHE A C 1
ATOM 1310 O O . PHE A 1 164 ? -13.198 -7.862 -12.917 1.00 32.81 164 PHE A O 1
ATOM 1317 N N . LEU A 1 165 ? -13.315 -9.987 -12.155 1.00 34.25 165 LEU A N 1
ATOM 1318 C CA . LEU A 1 165 ? -13.834 -10.721 -13.336 1.00 34.25 165 LEU A CA 1
ATOM 1319 C C . LEU A 1 165 ? -12.774 -11.506 -14.128 1.00 34.25 165 LEU A C 1
ATOM 1321 O O . LEU A 1 165 ? -12.313 -11.072 -15.176 1.00 34.25 165 LEU A O 1
ATOM 1325 N N . THR A 1 166 ? -12.415 -12.699 -13.641 1.00 32.62 166 THR A N 1
ATOM 1326 C CA . THR A 1 166 ? -12.518 -13.997 -14.359 1.00 32.62 166 THR A CA 1
ATOM 1327 C C . THR A 1 166 ? -11.601 -15.049 -13.711 1.00 32.62 166 THR A C 1
ATOM 1329 O O . THR A 1 166 ? -10.380 -14.920 -13.768 1.00 32.62 166 THR A O 1
ATOM 1332 N N . PRO A 1 167 ? -12.151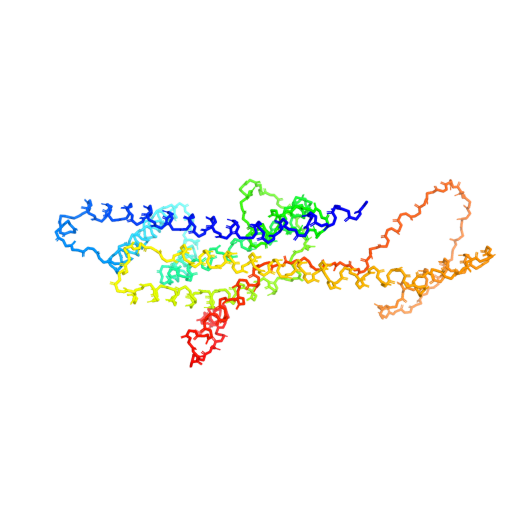 -16.120 -13.107 1.00 45.06 167 PRO A N 1
ATOM 1333 C CA . PRO A 1 167 ? -11.372 -17.270 -12.674 1.00 45.06 167 PRO A CA 1
ATOM 1334 C C . PRO A 1 167 ? -11.516 -18.396 -13.706 1.00 45.06 167 PRO A C 1
ATOM 1336 O O . PRO A 1 167 ? -12.593 -18.959 -13.851 1.00 45.06 167 PRO A O 1
ATOM 1339 N N . SER A 1 168 ? -10.450 -18.765 -14.417 1.00 36.03 168 SER A N 1
ATOM 1340 C CA . SER A 1 168 ? -10.334 -20.140 -14.925 1.00 36.03 168 SER A CA 1
ATOM 1341 C C . SER A 1 168 ? -8.893 -20.501 -15.274 1.00 36.03 168 SER A C 1
ATOM 1343 O O . SER A 1 168 ? -8.352 -20.071 -16.288 1.00 36.03 168 SER A O 1
ATOM 1345 N N . LEU A 1 169 ? -8.333 -21.309 -14.375 1.00 39.53 169 LEU A N 1
ATOM 1346 C CA . LEU A 1 169 ? -7.522 -22.512 -14.566 1.00 39.53 169 LEU A CA 1
ATOM 1347 C C . LEU A 1 169 ? -6.513 -22.595 -15.734 1.00 39.53 169 LEU A C 1
ATOM 1349 O O . LEU A 1 169 ? -6.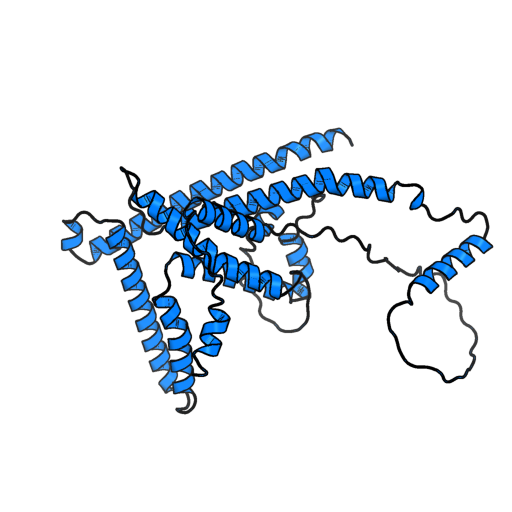862 -22.526 -16.908 1.00 39.53 169 LEU A O 1
ATOM 1353 N N . SER A 1 170 ? -5.292 -22.961 -15.323 1.00 33.47 170 SER A N 1
ATOM 1354 C CA . SER A 1 170 ? -4.213 -23.643 -16.057 1.00 33.47 170 SER A CA 1
ATOM 1355 C C . SER A 1 170 ? -2.998 -22.824 -16.522 1.00 33.47 170 SER A C 1
ATOM 1357 O O . SER A 1 170 ? -3.000 -22.158 -17.549 1.00 33.47 170 SER A O 1
ATOM 1359 N N . CYS A 1 171 ? -1.924 -23.068 -15.757 1.00 31.25 171 CYS A N 1
ATOM 1360 C CA . CYS A 1 171 ? -0.538 -23.360 -16.143 1.00 31.25 171 CYS A CA 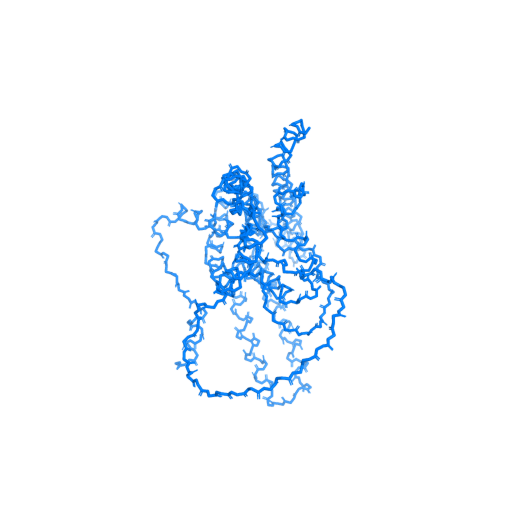1
ATOM 1361 C C . CYS A 1 171 ? 0.410 -22.277 -16.705 1.00 31.25 171 CYS A C 1
ATOM 1363 O O . CYS A 1 171 ? 0.329 -21.847 -17.849 1.00 31.25 171 CYS A O 1
ATOM 1365 N N . ILE A 1 172 ? 1.463 -22.097 -15.895 1.00 38.06 172 ILE A N 1
ATOM 1366 C CA . ILE A 1 172 ? 2.890 -21.979 -16.230 1.00 38.06 172 ILE A CA 1
ATOM 1367 C C . ILE A 1 172 ? 3.390 -20.620 -16.747 1.00 38.06 172 ILE A C 1
ATOM 1369 O O . ILE A 1 172 ? 3.374 -20.306 -17.936 1.00 38.06 172 ILE A O 1
ATOM 1373 N N . VAL A 1 173 ? 3.962 -19.908 -15.767 1.00 44.41 173 VAL A N 1
ATOM 1374 C CA . VAL A 1 173 ? 5.281 -19.251 -15.733 1.00 44.41 173 VAL A CA 1
ATOM 1375 C C . VAL A 1 173 ? 5.602 -18.307 -16.888 1.00 44.41 173 VAL A C 1
ATOM 1377 O O . VAL A 1 173 ? 6.150 -18.711 -17.908 1.00 44.41 173 VAL A O 1
ATOM 1380 N N . ASN A 1 174 ? 5.420 -17.009 -16.641 1.00 42.50 174 ASN A N 1
ATOM 1381 C CA . ASN A 1 174 ? 6.516 -16.029 -16.571 1.00 42.50 174 ASN A CA 1
ATOM 1382 C C . ASN A 1 174 ? 5.947 -14.609 -16.522 1.00 42.50 174 ASN A C 1
ATOM 1384 O O . ASN A 1 174 ? 5.089 -14.276 -17.329 1.00 42.50 174 ASN A O 1
ATOM 1388 N N . SER A 1 175 ? 6.490 -13.797 -15.606 1.00 37.50 175 SER A N 1
ATOM 1389 C CA . SER A 1 175 ? 6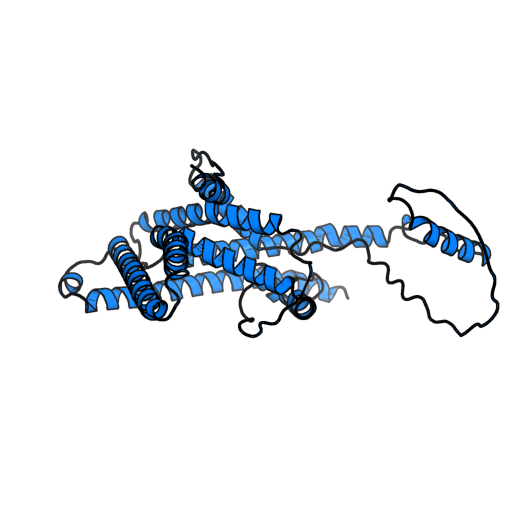.865 -12.373 -15.783 1.00 37.50 175 SER A CA 1
ATOM 1390 C C . SER A 1 175 ? 6.695 -11.502 -14.523 1.00 37.50 175 SER A C 1
ATOM 1392 O O . SER A 1 175 ? 6.451 -10.304 -14.586 1.00 37.50 175 SER A O 1
ATOM 1394 N N . HIS A 1 176 ? 6.938 -12.068 -13.342 1.00 41.62 176 HIS A N 1
ATOM 1395 C CA . HIS A 1 176 ? 7.878 -11.401 -12.437 1.00 41.62 176 HIS A CA 1
ATOM 1396 C C . HIS A 1 176 ? 9.081 -12.337 -12.340 1.00 41.62 176 HIS A C 1
ATOM 1398 O O . HIS A 1 176 ? 8.891 -13.536 -12.160 1.00 41.62 176 HIS A O 1
ATOM 1404 N N . SER A 1 177 ? 10.297 -11.823 -12.518 1.00 60.75 177 SER A N 1
ATOM 1405 C CA . SER A 1 177 ? 11.506 -12.610 -12.825 1.00 60.75 177 SER A CA 1
ATOM 1406 C C . SER A 1 177 ? 11.843 -13.764 -11.856 1.00 60.75 177 SER A C 1
ATOM 1408 O O . SER A 1 177 ? 12.655 -14.611 -12.214 1.00 60.75 177 SER A O 1
ATOM 1410 N N . SER A 1 178 ? 11.253 -13.830 -10.658 1.00 71.19 178 SER A N 1
ATOM 1411 C CA . SER A 1 178 ? 11.179 -15.040 -9.827 1.00 71.19 178 SER A CA 1
ATOM 1412 C C . SER A 1 178 ? 10.143 -14.861 -8.707 1.00 71.19 178 SER A C 1
ATOM 1414 O O . SER A 1 178 ? 9.921 -13.744 -8.232 1.00 71.19 178 SER A O 1
ATOM 1416 N N . PHE A 1 179 ? 9.532 -15.957 -8.240 1.00 80.12 179 PHE A N 1
ATOM 1417 C CA . PHE A 1 179 ? 8.707 -15.964 -7.018 1.00 80.12 179 PHE A CA 1
ATOM 1418 C C . PHE A 1 179 ? 9.479 -15.400 -5.813 1.00 80.12 179 PHE A C 1
ATOM 1420 O O . PHE A 1 179 ? 8.931 -14.642 -5.018 1.00 80.12 179 PHE A O 1
ATOM 1427 N N . LEU A 1 180 ? 10.778 -15.702 -5.729 1.00 81.38 180 LEU A N 1
ATOM 1428 C CA . LEU A 1 180 ? 11.649 -15.216 -4.663 1.00 81.38 180 LEU A CA 1
ATOM 1429 C C . LEU A 1 180 ? 11.749 -13.690 -4.643 1.00 81.38 180 LEU A C 1
ATOM 1431 O O . LEU A 1 180 ? 11.688 -13.101 -3.570 1.00 81.38 180 LEU A O 1
ATOM 1435 N N . HIS A 1 181 ? 11.840 -13.032 -5.802 1.00 78.62 181 HIS A N 1
ATOM 1436 C CA . HIS A 1 181 ? 11.875 -11.571 -5.850 1.00 78.62 181 HIS A CA 1
ATOM 1437 C C . HIS A 1 181 ? 10.589 -10.963 -5.274 1.00 78.62 181 HIS A C 1
ATOM 1439 O O . HIS A 1 181 ? 10.659 -10.018 -4.491 1.00 78.62 181 HIS A O 1
ATOM 1445 N N . LEU A 1 182 ? 9.419 -11.519 -5.611 1.00 83.12 182 LEU A N 1
ATOM 1446 C CA . LEU A 1 182 ? 8.151 -11.087 -5.017 1.00 83.12 182 LEU A CA 1
ATOM 1447 C C . LEU A 1 182 ? 8.144 -11.327 -3.502 1.00 83.12 182 LEU A C 1
ATOM 1449 O O . LEU A 1 182 ? 7.841 -10.403 -2.752 1.00 83.12 182 LEU A O 1
ATOM 1453 N N . ALA A 1 183 ? 8.527 -12.525 -3.057 1.00 85.62 183 ALA A N 1
ATOM 1454 C CA . ALA A 1 183 ? 8.562 -12.877 -1.641 1.00 85.62 183 ALA A CA 1
ATOM 1455 C C . ALA A 1 183 ? 9.471 -11.932 -0.838 1.00 85.62 183 ALA A C 1
ATOM 1457 O O . ALA A 1 183 ? 9.044 -11.401 0.185 1.00 85.62 183 ALA A O 1
ATOM 1458 N N . PHE A 1 184 ? 10.682 -11.643 -1.325 1.00 86.31 184 PHE A N 1
ATOM 1459 C CA . PHE A 1 184 ? 11.592 -10.696 -0.676 1.00 86.31 184 PHE A CA 1
ATOM 1460 C C . PHE A 1 184 ? 11.042 -9.268 -0.655 1.00 86.31 184 PHE A C 1
ATOM 1462 O O . PHE A 1 184 ? 11.162 -8.600 0.368 1.00 86.31 184 PHE A O 1
ATOM 1469 N N . ASN A 1 185 ? 10.398 -8.803 -1.731 1.00 86.75 185 ASN A N 1
ATOM 1470 C CA . ASN A 1 185 ? 9.750 -7.488 -1.734 1.00 86.75 185 ASN A CA 1
ATOM 1471 C C . ASN A 1 185 ? 8.590 -7.427 -0.730 1.00 86.75 185 ASN A C 1
ATOM 1473 O O . ASN A 1 185 ? 8.456 -6.435 -0.021 1.00 86.75 185 ASN A O 1
ATOM 1477 N N . CYS A 1 186 ? 7.782 -8.483 -0.619 1.00 90.00 186 CYS A N 1
ATOM 1478 C CA . CYS A 1 186 ? 6.702 -8.560 0.364 1.00 90.00 186 CYS A CA 1
ATOM 1479 C C . CYS A 1 186 ? 7.229 -8.584 1.805 1.00 90.00 186 CYS A C 1
ATOM 1481 O O . CYS A 1 186 ? 6.719 -7.850 2.647 1.00 90.00 186 CYS A O 1
ATOM 1483 N N . LEU A 1 187 ? 8.283 -9.359 2.078 1.00 89.88 187 LEU A N 1
ATOM 1484 C CA . LEU A 1 187 ? 8.931 -9.400 3.394 1.00 89.88 187 LEU A CA 1
ATOM 1485 C C . LEU A 1 187 ? 9.556 -8.047 3.762 1.00 89.88 187 LEU A C 1
ATOM 1487 O O . LEU A 1 187 ? 9.384 -7.560 4.879 1.00 89.88 187 LEU A O 1
ATOM 1491 N N . ALA A 1 188 ? 10.241 -7.406 2.813 1.00 91.00 188 ALA A N 1
ATOM 1492 C CA . ALA A 1 188 ? 10.816 -6.081 3.013 1.00 91.00 188 ALA A CA 1
ATOM 1493 C C . ALA A 1 188 ? 9.728 -5.015 3.228 1.00 91.00 188 ALA A C 1
ATOM 1495 O O . ALA A 1 188 ? 9.878 -4.152 4.092 1.00 91.00 188 ALA A O 1
ATOM 1496 N N . LEU A 1 189 ? 8.616 -5.089 2.489 1.00 91.69 189 LEU A N 1
ATOM 1497 C CA . LEU A 1 189 ? 7.477 -4.190 2.664 1.00 91.69 189 LEU A CA 1
ATOM 1498 C C . LEU A 1 189 ? 6.793 -4.388 4.021 1.00 91.69 189 LEU A C 1
ATOM 1500 O O . LEU A 1 189 ? 6.439 -3.411 4.674 1.00 91.69 189 LEU A O 1
ATOM 1504 N N . GLU A 1 190 ? 6.617 -5.628 4.470 1.00 93.06 190 GLU A N 1
ATOM 1505 C CA . GLU A 1 190 ? 6.071 -5.912 5.796 1.00 93.06 190 GLU A CA 1
ATOM 1506 C C . GLU A 1 190 ? 6.942 -5.296 6.900 1.00 93.06 190 GLU A C 1
ATOM 1508 O O . GLU A 1 190 ? 6.417 -4.587 7.760 1.00 93.06 190 GLU A O 1
ATOM 1513 N N . GLY A 1 191 ? 8.261 -5.515 6.850 1.00 91.94 191 GLY A N 1
ATOM 1514 C CA . GLY A 1 191 ? 9.199 -4.976 7.835 1.00 91.94 191 GLY A CA 1
ATOM 1515 C C . GLY A 1 191 ? 9.334 -3.453 7.752 1.00 91.94 191 GLY A C 1
ATOM 1516 O O . GLY A 1 191 ? 8.882 -2.721 8.638 1.00 91.94 191 GLY A O 1
ATOM 1517 N N . PHE A 1 192 ? 9.940 -2.958 6.672 1.00 94.69 192 PHE A N 1
ATOM 1518 C CA . PHE A 1 192 ? 10.260 -1.536 6.520 1.00 94.69 192 PHE A CA 1
ATOM 1519 C C . PHE A 1 192 ? 9.023 -0.677 6.270 1.00 94.69 192 PHE A C 1
ATOM 1521 O O . PHE A 1 192 ? 8.959 0.449 6.753 1.00 94.69 192 PHE A O 1
ATOM 1528 N N . GLY A 1 193 ? 8.012 -1.188 5.566 1.00 94.25 193 GLY A N 1
ATOM 1529 C CA . GLY A 1 193 ? 6.773 -0.444 5.329 1.00 94.25 193 GLY A CA 1
ATOM 1530 C C . GLY A 1 193 ? 5.974 -0.216 6.612 1.00 94.25 193 GLY A C 1
ATOM 1531 O O . GLY A 1 193 ? 5.542 0.907 6.862 1.00 94.25 193 GLY A O 1
ATOM 1532 N N . SER A 1 194 ? 5.851 -1.225 7.485 1.00 94.94 194 SER A N 1
ATOM 1533 C CA . SER A 1 194 ? 5.167 -1.054 8.779 1.00 94.94 194 SER A CA 1
ATOM 1534 C C . SER A 1 194 ? 5.922 -0.095 9.712 1.00 94.94 194 SER A C 1
ATOM 1536 O O . SER A 1 194 ? 5.305 0.694 10.439 1.00 94.94 194 SER A O 1
ATOM 1538 N N . ALA A 1 195 ? 7.258 -0.129 9.695 1.00 94.88 195 ALA A N 1
ATOM 1539 C CA . ALA A 1 195 ? 8.080 0.810 10.456 1.00 94.88 195 ALA A CA 1
ATOM 1540 C C . ALA A 1 195 ? 7.959 2.244 9.908 1.00 94.88 195 ALA A C 1
ATOM 1542 O O . ALA A 1 195 ? 7.725 3.175 10.679 1.00 94.88 195 ALA A O 1
ATOM 1543 N N . ALA A 1 196 ? 8.012 2.419 8.583 1.00 96.38 196 ALA A N 1
ATOM 1544 C CA . ALA A 1 196 ? 7.809 3.710 7.928 1.00 96.38 196 ALA A CA 1
ATOM 1545 C C . ALA A 1 196 ? 6.416 4.288 8.224 1.00 96.38 196 ALA A C 1
ATOM 1547 O O . ALA A 1 196 ? 6.297 5.464 8.560 1.00 96.38 196 ALA A O 1
ATOM 1548 N N . TYR A 1 197 ? 5.369 3.457 8.181 1.00 96.31 197 TYR A N 1
ATOM 1549 C CA . TYR A 1 197 ? 4.016 3.837 8.596 1.00 96.31 197 TYR A CA 1
ATOM 1550 C C . TYR A 1 197 ? 3.991 4.365 10.036 1.00 96.31 197 TYR A C 1
ATOM 1552 O O . TYR A 1 197 ? 3.414 5.415 10.319 1.00 96.31 197 TYR A O 1
ATOM 1560 N N . THR A 1 198 ? 4.641 3.645 10.954 1.00 95.12 198 THR A N 1
ATOM 1561 C CA . THR A 1 198 ? 4.687 4.022 12.373 1.00 95.12 198 THR A CA 1
ATOM 1562 C C . THR A 1 198 ? 5.415 5.348 12.572 1.00 95.12 198 THR A C 1
ATOM 1564 O O . THR A 1 198 ? 4.941 6.181 13.345 1.00 95.12 198 THR A O 1
ATOM 1567 N N . TYR A 1 199 ? 6.507 5.575 11.842 1.00 95.56 199 TYR A N 1
ATOM 1568 C CA . TYR A 1 199 ? 7.221 6.847 11.855 1.00 95.56 199 TYR A CA 1
ATOM 1569 C C . TYR A 1 199 ? 6.353 8.000 11.345 1.00 95.56 199 TYR A C 1
ATOM 1571 O O . TYR A 1 199 ? 6.227 9.005 12.037 1.00 95.56 199 TYR A O 1
ATOM 1579 N N . LEU A 1 200 ? 5.712 7.857 10.179 1.00 94.00 200 LEU A N 1
ATOM 1580 C CA . LEU A 1 200 ? 4.850 8.905 9.614 1.00 94.00 200 LEU A CA 1
ATOM 1581 C C . LEU A 1 200 ? 3.723 9.281 10.584 1.00 94.00 200 LEU A C 1
ATOM 1583 O O . LEU A 1 200 ? 3.467 10.459 10.824 1.00 94.00 200 LEU A O 1
ATOM 1587 N N . ARG A 1 201 ? 3.121 8.275 11.223 1.00 93.38 201 ARG A N 1
ATOM 1588 C CA . ARG A 1 201 ? 2.109 8.462 12.264 1.00 93.38 201 ARG A CA 1
ATOM 1589 C C . ARG A 1 201 ? 2.646 9.228 13.477 1.00 93.38 201 ARG A C 1
ATOM 1591 O O . ARG A 1 201 ? 1.997 10.151 13.957 1.00 93.38 201 ARG A O 1
ATOM 1598 N N . GLN A 1 202 ? 3.816 8.842 13.985 1.00 93.19 202 GLN A N 1
ATOM 1599 C CA . GLN A 1 202 ? 4.455 9.514 15.124 1.00 93.19 202 GLN A CA 1
ATOM 1600 C C . GLN A 1 202 ? 4.840 10.957 14.790 1.00 93.19 202 GLN A C 1
ATOM 1602 O O . GLN A 1 202 ? 4.695 11.840 15.631 1.00 93.19 202 GLN A O 1
ATOM 1607 N N . SER A 1 203 ? 5.325 11.200 13.574 1.00 91.88 203 SER A N 1
ATOM 1608 C CA . SER A 1 203 ? 5.681 12.534 13.094 1.00 91.88 203 SER A CA 1
ATOM 1609 C C . SER A 1 203 ? 4.466 13.455 13.037 1.00 91.88 203 SER A C 1
ATOM 1611 O O . SER A 1 203 ? 4.587 14.619 13.406 1.00 91.88 203 SER A O 1
ATOM 1613 N N . GLN A 1 204 ? 3.295 12.928 12.669 1.00 89.88 204 GLN A N 1
ATOM 1614 C CA . GLN A 1 204 ? 2.046 13.687 12.683 1.00 89.88 204 GLN A CA 1
ATOM 1615 C C . GLN A 1 204 ? 1.572 14.005 14.108 1.00 89.88 204 GLN A C 1
ATOM 1617 O O . GLN A 1 204 ? 1.194 15.135 14.397 1.00 89.88 204 GLN A O 1
ATOM 1622 N N . GLU A 1 205 ? 1.657 13.045 15.035 1.00 88.56 205 GLU A N 1
ATOM 1623 C CA . GLU A 1 205 ? 1.279 13.258 16.444 1.00 88.56 205 GLU A CA 1
ATOM 1624 C C . GLU A 1 205 ? 2.144 14.299 17.165 1.00 88.56 205 GLU A C 1
ATOM 1626 O O . GLU A 1 205 ? 1.689 14.909 18.129 1.00 88.56 205 GLU A O 1
ATOM 1631 N N . LYS A 1 206 ? 3.390 14.496 16.724 1.00 89.62 206 LYS A N 1
ATOM 1632 C CA . LYS A 1 206 ? 4.308 15.487 17.304 1.00 89.62 206 LYS A CA 1
ATOM 1633 C C . LYS A 1 206 ? 4.027 16.918 16.845 1.00 89.62 206 LYS A C 1
ATOM 1635 O O . LYS A 1 206 ? 4.618 17.842 17.401 1.00 89.62 206 LYS A O 1
ATOM 1640 N N . GLN A 1 207 ? 3.185 17.121 15.832 1.00 88.19 207 GLN A N 1
ATOM 1641 C CA . GLN A 1 207 ? 2.882 18.466 15.355 1.00 88.19 207 GLN A CA 1
ATOM 1642 C C . GLN A 1 207 ? 2.003 19.211 16.376 1.00 88.19 207 GLN A C 1
ATOM 1644 O O . GLN A 1 207 ? 1.024 18.645 16.860 1.00 88.19 207 GLN A O 1
ATOM 1649 N N . PRO A 1 208 ? 2.305 20.485 16.694 1.00 76.75 208 PRO A N 1
ATOM 1650 C CA . PRO A 1 208 ? 1.574 21.247 17.713 1.00 76.75 208 PRO A CA 1
ATOM 1651 C C . PRO A 1 208 ? 0.099 21.470 17.347 1.00 76.75 208 PRO A C 1
ATOM 1653 O O . PRO A 1 208 ? -0.746 21.547 18.229 1.00 76.75 208 PRO A O 1
ATOM 1656 N N . ASN A 1 209 ? -0.211 21.497 16.047 1.00 80.12 209 ASN A N 1
ATOM 1657 C CA . ASN A 1 209 ? -1.566 21.593 15.507 1.00 80.12 209 ASN A CA 1
ATOM 1658 C C . ASN A 1 209 ? -1.961 20.282 14.816 1.00 80.12 209 ASN A C 1
ATOM 1660 O O . ASN A 1 209 ? -2.451 20.306 13.686 1.00 80.12 209 ASN A O 1
ATOM 1664 N N . ALA A 1 210 ? -1.676 19.140 15.453 1.00 78.88 210 ALA A N 1
ATOM 1665 C CA . ALA A 1 210 ? -2.025 17.835 14.908 1.00 78.88 210 ALA A CA 1
ATOM 1666 C C . ALA A 1 210 ? -3.530 17.789 14.620 1.00 78.88 210 ALA A C 1
ATOM 1668 O O . ALA A 1 210 ? -4.362 17.815 15.531 1.00 78.88 210 ALA A O 1
ATOM 1669 N N . GLN A 1 211 ? -3.872 17.748 13.335 1.00 87.88 211 GLN A N 1
ATOM 1670 C CA . GLN A 1 211 ? -5.252 17.606 12.904 1.00 87.88 211 GLN A CA 1
ATOM 1671 C C . GLN A 1 211 ? -5.792 16.250 13.370 1.00 87.88 211 GLN A C 1
ATOM 1673 O O . GLN A 1 211 ? -5.045 15.284 13.579 1.00 87.88 211 GLN A O 1
ATOM 1678 N N . LEU A 1 212 ? -7.107 16.192 13.576 1.00 90.31 212 LEU A N 1
ATOM 1679 C CA . LEU A 1 212 ? -7.761 14.921 13.827 1.00 90.31 212 LEU A CA 1
ATOM 1680 C C . LEU A 1 212 ? -7.673 14.077 12.561 1.00 90.31 212 LEU A C 1
ATOM 1682 O O . LEU A 1 212 ? -8.058 14.516 11.482 1.00 90.31 212 LEU A O 1
ATOM 1686 N N . GLU A 1 213 ? -7.164 12.867 12.718 1.00 90.56 213 GLU A N 1
ATOM 1687 C CA . GLU A 1 213 ? -6.968 11.890 11.666 1.00 90.56 213 GLU A CA 1
ATOM 1688 C C . GLU A 1 213 ? -7.305 10.510 12.213 1.00 90.56 213 GLU A C 1
ATOM 1690 O O . GLU A 1 213 ? -6.665 9.989 13.134 1.00 90.56 213 GLU A O 1
ATOM 1695 N N . SER A 1 214 ? -8.309 9.895 11.603 1.00 87.88 214 SER A N 1
ATOM 1696 C CA . SER A 1 214 ? -8.708 8.526 11.909 1.00 87.88 214 SER A CA 1
ATOM 1697 C C . SER A 1 214 ? -7.591 7.532 11.609 1.00 87.88 214 SER A C 1
ATOM 1699 O O . SER A 1 214 ? -7.273 6.679 12.436 1.00 87.88 214 SER A O 1
ATOM 1701 N N . THR A 1 215 ? -6.928 7.687 10.464 1.00 89.81 215 THR A N 1
ATOM 1702 C CA . THR A 1 215 ? -5.947 6.725 9.976 1.00 89.81 215 THR A CA 1
ATOM 1703 C C . THR A 1 215 ? -4.767 7.396 9.284 1.00 89.81 215 THR A C 1
ATOM 1705 O O . THR A 1 215 ? -4.922 8.360 8.543 1.00 89.81 215 THR A O 1
ATOM 1708 N N . SER A 1 216 ? -3.567 6.842 9.478 1.00 92.31 216 SER A N 1
ATOM 1709 C CA . SER A 1 216 ? -2.351 7.275 8.770 1.00 92.31 216 SER A CA 1
ATOM 1710 C C . SER A 1 216 ? -2.091 6.454 7.500 1.00 92.31 216 SER A C 1
ATOM 1712 O O . SER A 1 216 ? -1.028 6.561 6.886 1.00 92.31 216 SER A O 1
ATOM 1714 N N . VAL A 1 217 ? -3.059 5.620 7.099 1.00 93.00 217 VAL A N 1
ATOM 1715 C CA . VAL A 1 217 ? -2.992 4.762 5.905 1.00 93.00 217 VAL A CA 1
ATOM 1716 C C . VAL A 1 217 ? -2.757 5.589 4.649 1.00 93.00 217 VAL A C 1
ATOM 1718 O O . VAL A 1 217 ? -1.890 5.243 3.849 1.00 93.00 217 VAL A O 1
ATOM 1721 N N . TYR A 1 218 ? -3.456 6.711 4.502 1.00 93.12 218 TYR A N 1
ATOM 1722 C CA . TYR A 1 218 ? -3.354 7.556 3.315 1.00 93.12 218 TYR A CA 1
ATOM 1723 C C . TYR A 1 218 ? -2.015 8.289 3.200 1.00 93.12 218 TYR A C 1
ATOM 1725 O O . TYR A 1 218 ? -1.521 8.450 2.083 1.00 93.12 218 TYR A O 1
ATOM 1733 N N . HIS A 1 219 ? -1.389 8.660 4.324 1.00 92.69 219 HIS A N 1
ATOM 1734 C CA . HIS A 1 219 ? -0.038 9.241 4.341 1.00 92.69 219 HIS A CA 1
ATOM 1735 C C . HIS A 1 219 ? 0.988 8.248 3.811 1.00 92.69 219 HIS A C 1
ATOM 1737 O O . HIS A 1 219 ? 1.773 8.565 2.918 1.00 92.69 219 HIS A O 1
ATOM 1743 N N . PHE A 1 220 ? 0.943 7.014 4.321 1.00 94.81 220 PHE A N 1
ATOM 1744 C CA . PHE A 1 220 ? 1.835 5.962 3.851 1.00 94.81 220 PHE A CA 1
ATOM 1745 C C . PHE A 1 220 ? 1.550 5.580 2.396 1.00 94.81 220 PHE A C 1
ATOM 1747 O O . PHE A 1 220 ? 2.493 5.424 1.628 1.00 94.81 220 PHE A O 1
ATOM 1754 N N . LEU A 1 221 ? 0.281 5.471 1.987 1.00 92.69 221 LEU A N 1
ATOM 1755 C CA . LEU A 1 221 ? -0.077 5.184 0.595 1.00 92.69 221 LEU A CA 1
ATOM 1756 C C . LEU A 1 221 ? 0.388 6.287 -0.355 1.00 92.69 221 LEU A C 1
ATOM 1758 O O . LEU A 1 221 ? 0.927 5.967 -1.411 1.00 92.69 221 LEU A O 1
ATOM 1762 N N . ALA A 1 222 ? 0.243 7.561 0.015 1.00 92.31 222 ALA A N 1
ATOM 1763 C CA . ALA A 1 222 ? 0.724 8.674 -0.799 1.00 92.31 222 ALA A CA 1
ATOM 1764 C C . ALA A 1 222 ? 2.253 8.693 -0.903 1.00 92.31 222 ALA A C 1
ATOM 1766 O O . ALA A 1 222 ? 2.798 8.906 -1.990 1.00 92.31 222 ALA A O 1
ATOM 1767 N N . PHE A 1 223 ? 2.950 8.423 0.205 1.00 94.25 223 PHE A N 1
ATOM 1768 C CA . PHE A 1 223 ? 4.401 8.256 0.214 1.00 94.25 223 PHE A CA 1
ATOM 1769 C C . PHE A 1 223 ? 4.831 7.094 -0.691 1.00 94.25 223 PHE A C 1
ATOM 1771 O O . PHE A 1 223 ? 5.646 7.282 -1.593 1.00 94.25 223 PHE A O 1
ATOM 1778 N N . TYR A 1 224 ? 4.239 5.913 -0.494 1.00 92.31 224 TYR A N 1
ATOM 1779 C CA . TYR A 1 224 ? 4.526 4.701 -1.259 1.00 92.31 224 TYR A CA 1
ATOM 1780 C C . TYR A 1 224 ? 4.271 4.918 -2.756 1.00 92.31 224 TYR A C 1
ATOM 1782 O O . TYR A 1 224 ? 5.105 4.573 -3.594 1.00 92.31 224 TYR A O 1
ATOM 1790 N N . ALA A 1 225 ? 3.155 5.573 -3.084 1.00 89.69 225 ALA A N 1
ATOM 1791 C CA . ALA A 1 225 ? 2.787 5.949 -4.438 1.00 89.69 225 ALA A CA 1
ATOM 1792 C C . ALA A 1 225 ? 3.825 6.840 -5.109 1.00 89.69 225 ALA A C 1
ATOM 1794 O O . ALA A 1 225 ? 4.329 6.532 -6.191 1.00 89.69 225 ALA A O 1
ATOM 1795 N N . SER A 1 226 ? 4.136 7.952 -4.450 1.00 90.50 226 SER A N 1
ATOM 1796 C CA . SER A 1 226 ? 5.030 8.979 -4.973 1.00 90.50 226 SER A CA 1
ATOM 1797 C C . SER A 1 226 ? 6.441 8.424 -5.137 1.00 90.50 226 SER A C 1
ATOM 1799 O O . SER A 1 226 ? 7.065 8.630 -6.178 1.00 90.50 226 SER A O 1
ATOM 1801 N N . ALA A 1 227 ? 6.913 7.634 -4.168 1.00 91.31 227 ALA A N 1
ATOM 1802 C CA . ALA A 1 227 ? 8.194 6.940 -4.239 1.00 91.31 227 ALA A CA 1
ATOM 1803 C C . ALA A 1 227 ? 8.251 5.939 -5.407 1.00 91.31 227 ALA A C 1
ATOM 1805 O O . ALA A 1 227 ? 9.224 5.923 -6.167 1.00 91.31 227 ALA A O 1
ATOM 1806 N N . GLY A 1 228 ? 7.193 5.146 -5.605 1.00 86.31 228 GLY A N 1
ATOM 1807 C CA . GLY A 1 228 ? 7.110 4.189 -6.710 1.00 86.31 228 GLY A CA 1
ATOM 1808 C C . GLY A 1 228 ? 7.092 4.860 -8.087 1.00 86.31 228 GLY A C 1
ATOM 1809 O O . GLY A 1 228 ? 7.801 4.432 -9.006 1.00 86.31 228 GLY A O 1
ATOM 1810 N N . MET A 1 229 ? 6.343 5.955 -8.234 1.00 85.31 229 MET A N 1
ATOM 1811 C CA . MET A 1 229 ? 6.323 6.743 -9.471 1.00 85.31 229 MET A CA 1
ATOM 1812 C C . MET A 1 229 ? 7.658 7.446 -9.729 1.00 85.31 229 MET A C 1
ATOM 1814 O O . MET A 1 229 ? 8.135 7.450 -10.865 1.00 85.31 229 MET A O 1
ATOM 1818 N N . PHE A 1 230 ? 8.291 7.994 -8.689 1.00 89.31 230 PHE A N 1
ATOM 1819 C CA . PHE A 1 230 ? 9.600 8.634 -8.802 1.00 89.31 230 PHE A CA 1
ATOM 1820 C C . PHE A 1 230 ? 10.664 7.627 -9.248 1.00 89.31 230 PHE A C 1
ATOM 1822 O O . PHE A 1 230 ? 11.403 7.876 -10.201 1.00 89.31 230 PHE A O 1
ATOM 1829 N N . SER A 1 231 ? 10.690 6.441 -8.636 1.00 87.00 231 SER A N 1
ATOM 1830 C CA . SER A 1 231 ? 11.584 5.357 -9.050 1.00 87.00 231 SER A CA 1
ATOM 1831 C C . SER A 1 231 ? 11.338 4.922 -10.500 1.00 87.00 231 SER A C 1
ATOM 1833 O O . SER A 1 231 ? 12.290 4.703 -11.258 1.00 87.00 231 SER A O 1
ATOM 1835 N N . SER A 1 232 ? 10.071 4.875 -10.924 1.00 82.19 232 SER A N 1
ATOM 1836 C CA . SER A 1 232 ? 9.695 4.577 -12.312 1.00 82.19 232 SER A CA 1
ATOM 1837 C C . SER A 1 232 ? 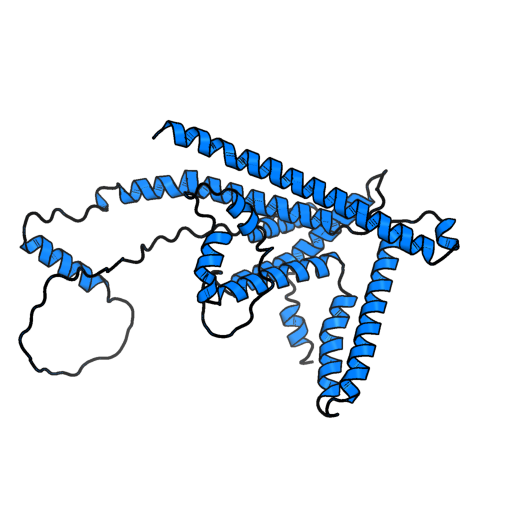10.182 5.665 -13.277 1.00 82.19 232 SER A C 1
ATOM 1839 O O . SER A 1 232 ? 10.700 5.355 -14.352 1.00 82.19 232 SER A O 1
ATOM 1841 N N . LEU A 1 233 ? 10.098 6.942 -12.887 1.00 85.56 233 LEU A N 1
ATOM 1842 C CA . LEU A 1 233 ? 10.622 8.073 -13.658 1.00 85.56 233 LEU A CA 1
ATOM 1843 C C . LEU A 1 233 ? 12.141 8.008 -13.804 1.00 85.56 233 LEU A C 1
ATOM 1845 O O . LEU A 1 233 ? 12.648 8.117 -14.921 1.00 85.56 233 LEU A O 1
ATOM 1849 N N . VAL A 1 234 ? 12.866 7.777 -12.712 1.00 86.88 234 VAL A N 1
ATOM 1850 C CA . VAL A 1 234 ? 14.328 7.633 -12.744 1.00 86.88 234 VAL A CA 1
ATOM 1851 C C . VAL A 1 234 ? 14.730 6.445 -13.620 1.00 86.88 234 VAL A C 1
ATOM 1853 O O . VAL A 1 234 ? 15.604 6.577 -14.478 1.00 86.88 234 VAL A O 1
ATOM 1856 N N . SER A 1 235 ? 14.041 5.310 -13.486 1.00 80.75 235 SER A N 1
ATOM 1857 C CA . SER A 1 235 ? 14.262 4.124 -14.324 1.00 80.75 235 SER A CA 1
ATOM 1858 C C . SER A 1 235 ? 14.005 4.402 -15.807 1.00 80.75 235 SER A C 1
ATOM 1860 O O . SER A 1 235 ? 14.766 3.950 -16.672 1.00 80.75 235 SER A O 1
ATOM 1862 N N . HIS A 1 236 ? 12.956 5.171 -16.115 1.00 81.56 236 HIS A N 1
ATOM 1863 C CA . HIS A 1 236 ? 12.654 5.613 -17.470 1.00 81.56 236 HIS A CA 1
ATOM 1864 C C . HIS A 1 236 ? 13.772 6.505 -18.025 1.00 81.56 236 HIS A C 1
ATOM 1866 O O . HIS A 1 236 ? 14.270 6.245 -19.122 1.00 81.56 236 HIS A O 1
ATOM 1872 N N . ILE A 1 237 ? 14.204 7.517 -17.265 1.00 85.31 237 ILE A N 1
ATOM 1873 C CA . ILE A 1 237 ? 15.282 8.433 -17.661 1.00 85.31 237 ILE A CA 1
ATOM 1874 C C . ILE A 1 237 ? 16.577 7.654 -17.904 1.00 85.31 237 ILE A C 1
ATOM 1876 O O . ILE A 1 237 ? 17.200 7.830 -18.951 1.00 85.31 237 ILE A O 1
ATOM 1880 N N . ALA A 1 238 ? 16.952 6.750 -16.998 1.00 84.19 238 ALA A N 1
ATOM 1881 C CA . ALA A 1 238 ? 18.137 5.910 -17.148 1.00 84.19 238 ALA A CA 1
ATOM 1882 C C . ALA A 1 238 ? 18.051 5.024 -18.403 1.00 84.19 238 ALA A C 1
ATOM 1884 O O . ALA A 1 238 ? 19.006 4.933 -19.180 1.00 84.19 238 ALA A O 1
ATOM 1885 N N . SER A 1 239 ? 16.893 4.414 -18.659 1.00 79.88 239 SER A N 1
ATOM 1886 C CA . SER A 1 239 ? 16.691 3.578 -19.846 1.00 79.88 239 SER A CA 1
ATOM 1887 C C . SER A 1 239 ? 16.749 4.396 -21.139 1.00 79.88 239 SER A C 1
ATOM 1889 O O . SER A 1 239 ? 17.431 4.001 -22.083 1.00 79.88 239 SER A O 1
ATOM 1891 N N . ALA A 1 240 ? 16.101 5.561 -21.171 1.00 82.25 240 ALA A N 1
ATOM 1892 C CA . ALA A 1 240 ? 16.019 6.417 -22.351 1.00 82.25 240 ALA A CA 1
ATOM 1893 C C . ALA A 1 240 ? 17.329 7.161 -22.659 1.00 82.25 240 ALA A C 1
ATOM 1895 O O . ALA A 1 240 ? 17.663 7.358 -23.825 1.00 82.25 240 ALA A O 1
ATOM 1896 N N . ARG A 1 241 ? 18.070 7.601 -21.635 1.00 84.94 241 ARG A N 1
ATOM 1897 C CA . ARG A 1 241 ? 19.275 8.431 -21.806 1.00 84.94 241 ARG A CA 1
ATOM 1898 C C . ARG A 1 241 ? 20.573 7.642 -21.795 1.00 84.94 241 ARG A C 1
ATOM 1900 O O . ARG A 1 241 ? 21.524 8.078 -22.429 1.00 84.94 241 ARG A O 1
ATOM 1907 N N . ILE A 1 242 ? 20.626 6.517 -21.086 1.00 84.75 242 ILE A N 1
ATOM 1908 C CA . ILE A 1 242 ? 21.873 5.765 -20.900 1.00 84.75 242 ILE A CA 1
ATOM 1909 C C . ILE A 1 242 ? 21.833 4.465 -21.696 1.00 84.75 242 ILE A C 1
ATOM 1911 O O . ILE A 1 242 ? 22.742 4.199 -22.478 1.00 84.75 242 ILE A O 1
ATOM 1915 N N . ARG A 1 243 ? 20.789 3.646 -21.519 1.00 80.06 243 ARG A N 1
ATOM 1916 C CA . ARG A 1 243 ? 20.733 2.317 -22.154 1.00 80.06 243 ARG A CA 1
ATOM 1917 C C . ARG A 1 243 ? 20.423 2.403 -23.644 1.00 80.06 243 ARG A C 1
ATOM 1919 O O . ARG A 1 243 ? 21.110 1.769 -24.435 1.00 80.06 243 ARG A O 1
ATOM 1926 N N . TYR A 1 244 ? 19.433 3.205 -24.032 1.00 82.94 244 TYR A N 1
ATOM 1927 C CA . TYR A 1 244 ? 18.998 3.284 -25.425 1.00 82.94 244 TYR A CA 1
ATOM 1928 C C . TYR A 1 244 ? 20.109 3.748 -26.388 1.00 82.94 244 TYR A C 1
ATOM 1930 O O . TYR A 1 244 ? 20.355 3.039 -27.361 1.00 82.94 244 TYR A O 1
ATOM 1938 N N . PRO A 1 245 ? 20.867 4.835 -26.123 1.00 86.25 245 PRO A N 1
ATOM 1939 C CA . PRO A 1 245 ? 21.954 5.234 -27.018 1.00 86.25 245 PRO A CA 1
ATOM 1940 C C . PRO A 1 245 ? 23.072 4.192 -27.106 1.00 86.25 245 PRO A C 1
ATOM 1942 O O . PRO A 1 245 ? 23.609 3.972 -28.187 1.00 86.25 245 PRO A O 1
ATOM 1945 N N . LYS A 1 246 ? 23.392 3.509 -25.995 1.00 85.25 246 LYS A N 1
ATOM 1946 C CA . LYS A 1 246 ? 24.378 2.416 -25.990 1.00 85.25 246 LYS A CA 1
ATOM 1947 C C . LYS A 1 246 ? 23.943 1.257 -26.886 1.00 85.25 246 LYS A C 1
ATOM 1949 O O . LYS A 1 246 ? 24.770 0.724 -27.615 1.00 85.25 246 LYS A O 1
ATOM 1954 N N . LEU A 1 247 ? 22.657 0.907 -26.868 1.00 82.00 247 LEU A N 1
ATOM 1955 C CA . LEU A 1 247 ? 22.109 -0.143 -27.728 1.00 82.00 247 LEU A CA 1
ATOM 1956 C C . LEU A 1 247 ? 22.132 0.250 -29.200 1.00 82.00 247 LEU A C 1
ATOM 1958 O O . LEU A 1 247 ? 22.548 -0.548 -30.033 1.00 82.00 247 LEU A O 1
ATOM 1962 N N . VAL A 1 248 ? 21.745 1.487 -29.517 1.00 87.06 248 VAL A N 1
ATOM 1963 C CA . VAL A 1 248 ? 21.845 1.998 -30.889 1.00 87.06 248 VAL A CA 1
ATOM 1964 C C . VAL A 1 248 ? 23.299 1.953 -31.358 1.00 87.06 248 VAL A C 1
ATOM 1966 O O . VAL A 1 248 ? 23.556 1.396 -32.416 1.00 87.06 248 VAL A O 1
ATOM 1969 N N . ALA A 1 249 ? 24.251 2.429 -30.547 1.00 86.94 249 ALA A N 1
ATOM 1970 C CA . ALA A 1 249 ? 25.675 2.404 -30.880 1.00 86.94 249 ALA A CA 1
ATOM 1971 C C . ALA A 1 249 ? 26.204 0.979 -31.131 1.00 86.94 249 ALA A C 1
ATOM 1973 O O . ALA A 1 249 ? 26.953 0.768 -32.083 1.00 86.94 249 ALA A O 1
ATOM 1974 N N . GLN A 1 250 ? 25.789 -0.000 -30.318 1.00 86.31 250 GLN A N 1
ATOM 1975 C CA . GLN A 1 250 ? 26.146 -1.412 -30.496 1.00 86.31 250 GLN A CA 1
ATOM 1976 C C . GLN A 1 250 ? 25.583 -1.996 -31.796 1.00 86.31 250 GLN A C 1
ATOM 1978 O O . GLN A 1 250 ? 26.315 -2.664 -32.519 1.00 86.31 250 GLN A O 1
ATOM 1983 N N . LEU A 1 251 ? 24.321 -1.707 -32.121 1.00 82.75 251 LEU A N 1
ATOM 1984 C CA . LEU A 1 251 ? 23.680 -2.183 -33.352 1.00 82.75 251 LEU A CA 1
ATOM 1985 C C . LEU A 1 251 ? 24.232 -1.495 -34.608 1.00 82.75 251 LEU A C 1
ATOM 1987 O O . LEU A 1 251 ? 24.308 -2.113 -35.666 1.00 82.75 251 LEU A O 1
ATOM 1991 N N . THR A 1 252 ? 24.634 -0.226 -34.507 1.00 85.25 252 THR A N 1
ATOM 1992 C CA . THR A 1 252 ? 25.273 0.510 -35.611 1.00 85.25 252 THR A CA 1
ATOM 1993 C C . THR A 1 252 ? 26.767 0.220 -35.740 1.00 85.25 252 THR A C 1
ATOM 1995 O O . THR A 1 252 ? 27.384 0.644 -36.718 1.00 85.25 252 THR A O 1
ATOM 1998 N N . SER A 1 253 ? 27.364 -0.473 -34.765 1.00 84.94 253 SER A N 1
ATOM 1999 C CA . SER A 1 253 ? 28.782 -0.814 -34.795 1.00 84.94 253 SER A CA 1
ATOM 2000 C C . SER A 1 253 ? 29.068 -1.739 -35.983 1.00 84.94 253 SER A C 1
ATOM 2002 O O . SER A 1 253 ? 28.368 -2.739 -36.159 1.00 84.94 253 SER A O 1
ATOM 2004 N N . PRO A 1 254 ? 30.106 -1.465 -36.791 1.00 71.19 254 PRO A N 1
ATOM 2005 C CA . PRO A 1 254 ? 30.465 -2.301 -37.936 1.00 71.19 254 PRO A CA 1
ATOM 2006 C C . PRO A 1 254 ? 30.801 -3.747 -37.543 1.00 71.19 254 PRO A C 1
ATOM 2008 O O . PRO A 1 254 ? 30.654 -4.634 -38.374 1.00 71.19 254 PRO A O 1
ATOM 2011 N N . ALA A 1 255 ? 31.150 -4.007 -36.277 1.00 69.31 255 ALA A N 1
ATOM 2012 C CA . ALA A 1 255 ? 31.342 -5.356 -35.737 1.00 69.31 255 ALA A CA 1
ATOM 2013 C C . ALA A 1 255 ? 30.047 -6.195 -35.659 1.00 69.31 255 ALA A C 1
ATOM 2015 O O . ALA A 1 255 ? 30.116 -7.408 -35.495 1.00 69.31 255 ALA A O 1
ATOM 2016 N N . SER A 1 256 ? 28.871 -5.565 -35.758 1.00 62.31 256 SER A N 1
ATOM 2017 C CA . SER A 1 256 ? 27.567 -6.242 -35.814 1.00 62.31 256 SER A CA 1
ATOM 2018 C C . SER A 1 256 ? 27.056 -6.428 -37.247 1.00 62.31 256 SER A C 1
ATOM 2020 O O . SER A 1 256 ? 26.011 -7.046 -37.450 1.00 62.31 256 SER A O 1
ATOM 2022 N N . LYS A 1 257 ? 27.774 -5.912 -38.259 1.00 63.88 257 LYS A N 1
ATOM 2023 C CA . LYS A 1 257 ? 27.439 -6.205 -39.654 1.00 63.88 257 LYS A CA 1
ATOM 2024 C C . LYS A 1 257 ? 27.832 -7.653 -39.951 1.00 63.88 257 LYS A C 1
ATOM 2026 O O . LYS A 1 257 ? 28.968 -8.027 -39.656 1.00 63.88 257 LYS A O 1
ATOM 2031 N N . PRO A 1 258 ? 26.937 -8.467 -40.537 1.00 62.59 258 PRO A N 1
ATOM 2032 C CA . PRO A 1 258 ? 27.353 -9.756 -41.064 1.00 62.59 258 PRO A CA 1
ATOM 2033 C C . PRO A 1 258 ? 28.493 -9.529 -42.072 1.00 62.59 258 PRO A C 1
ATOM 2035 O O . PRO A 1 258 ? 28.463 -8.523 -42.794 1.00 62.59 258 PRO A O 1
ATOM 2038 N N . PRO A 1 259 ? 29.515 -10.404 -42.096 1.00 66.75 259 PRO A N 1
ATOM 2039 C CA . PRO A 1 259 ? 30.620 -10.276 -43.035 1.00 66.75 259 PRO A CA 1
ATOM 2040 C C . PRO A 1 259 ? 30.067 -10.201 -44.466 1.00 66.75 259 PRO A C 1
ATOM 2042 O O . PRO A 1 259 ? 29.088 -10.892 -44.763 1.00 66.75 259 PRO A O 1
ATOM 2045 N N . PRO A 1 260 ? 30.645 -9.360 -45.341 1.00 63.34 260 PRO A N 1
ATOM 2046 C CA . PRO A 1 260 ? 30.180 -9.227 -46.714 1.00 63.34 260 PRO A CA 1
ATOM 2047 C C . PRO A 1 260 ? 30.209 -10.597 -47.399 1.00 63.34 260 PRO A C 1
ATOM 2049 O O . PRO A 1 260 ? 31.251 -11.241 -47.534 1.00 63.34 260 PRO A O 1
ATOM 2052 N N . THR A 1 261 ? 29.031 -11.091 -47.775 1.00 64.25 261 THR A N 1
ATOM 2053 C CA . THR A 1 261 ? 28.888 -12.342 -48.515 1.00 64.25 261 THR A CA 1
ATOM 2054 C C . THR A 1 261 ? 29.068 -12.049 -49.997 1.00 64.25 261 THR A C 1
ATOM 2056 O O . THR A 1 261 ? 28.105 -12.056 -50.760 1.00 64.25 261 THR A O 1
ATOM 2059 N N . ASP A 1 262 ? 30.301 -11.745 -50.399 1.00 74.56 262 ASP A N 1
ATOM 2060 C CA . ASP A 1 262 ? 30.608 -11.365 -51.786 1.00 74.56 262 ASP A CA 1
ATOM 2061 C C . ASP A 1 262 ? 30.497 -12.546 -52.767 1.00 74.56 262 ASP A C 1
ATOM 2063 O O . ASP A 1 262 ? 30.541 -12.371 -53.982 1.00 74.56 262 ASP A O 1
ATOM 2067 N N . THR A 1 263 ? 30.315 -13.771 -52.262 1.00 77.88 263 THR A N 1
ATOM 2068 C CA . THR A 1 263 ? 30.109 -14.967 -53.080 1.00 77.88 263 THR A CA 1
ATOM 2069 C C . THR A 1 263 ? 28.976 -15.820 -52.525 1.00 77.88 263 THR A C 1
ATOM 2071 O O . THR A 1 263 ? 28.725 -15.879 -51.321 1.00 77.88 263 THR A O 1
ATOM 2074 N N . TRP A 1 264 ? 28.295 -16.552 -53.407 1.00 67.12 264 TRP A N 1
ATOM 2075 C CA . TRP A 1 264 ? 27.245 -17.490 -53.001 1.00 67.12 264 TRP A CA 1
ATOM 2076 C C . TRP A 1 264 ? 27.786 -18.565 -52.035 1.00 67.12 264 TRP A C 1
ATOM 2078 O O . TRP A 1 264 ? 27.100 -18.971 -51.101 1.00 67.12 264 TRP A O 1
ATOM 2088 N N . ALA A 1 265 ? 29.063 -18.939 -52.181 1.00 69.69 265 ALA A N 1
ATOM 2089 C CA . ALA A 1 265 ? 29.765 -19.836 -51.266 1.00 69.69 265 ALA A CA 1
ATOM 2090 C C . ALA A 1 265 ? 29.911 -19.254 -49.846 1.00 69.69 265 ALA A C 1
ATOM 2092 O O . ALA A 1 265 ? 29.699 -19.977 -48.870 1.00 69.69 265 ALA A O 1
ATOM 2093 N N . SER A 1 266 ? 30.206 -17.954 -49.700 1.00 69.25 266 SER A N 1
ATOM 2094 C CA . SER A 1 266 ? 30.301 -17.317 -48.380 1.00 69.25 266 SER A CA 1
ATOM 2095 C C . SER A 1 266 ? 28.934 -17.108 -47.719 1.00 69.25 266 SER A C 1
ATOM 2097 O O . SER A 1 266 ? 28.847 -17.179 -46.492 1.00 69.25 266 SER A O 1
ATOM 2099 N N . ALA A 1 267 ? 27.853 -16.964 -48.494 1.00 67.25 267 ALA A N 1
ATOM 2100 C CA . ALA A 1 267 ? 26.476 -16.961 -47.983 1.00 67.25 267 ALA A CA 1
ATOM 2101 C C . ALA A 1 267 ? 26.033 -18.340 -47.448 1.00 67.25 267 ALA A C 1
ATOM 2103 O O . ALA A 1 267 ? 25.441 -18.435 -46.372 1.00 67.25 267 ALA A O 1
ATOM 2104 N N . VAL A 1 268 ? 26.368 -19.426 -48.154 1.00 71.75 268 VAL A N 1
ATOM 2105 C CA . VAL A 1 268 ? 26.064 -20.799 -47.705 1.00 71.75 268 VAL A CA 1
ATOM 2106 C C . VAL A 1 268 ? 26.904 -21.182 -46.480 1.00 71.75 268 VAL A C 1
ATOM 2108 O O . VAL A 1 268 ? 26.374 -21.754 -45.528 1.00 71.75 268 VAL A O 1
ATOM 2111 N N . ALA A 1 269 ? 28.188 -20.806 -46.446 1.00 69.69 269 ALA A N 1
ATOM 2112 C CA . ALA A 1 269 ? 29.065 -21.063 -45.302 1.00 69.69 269 ALA A CA 1
ATOM 2113 C C . ALA A 1 269 ? 28.643 -20.291 -44.039 1.00 69.69 269 ALA A C 1
ATOM 2115 O O . ALA A 1 269 ? 28.680 -20.839 -42.939 1.00 69.69 269 ALA A O 1
ATOM 2116 N N . SER A 1 270 ? 28.185 -19.043 -44.176 1.00 63.44 270 SER A N 1
ATOM 2117 C CA . SER A 1 270 ? 27.677 -18.257 -43.043 1.00 63.44 270 SER A CA 1
ATOM 2118 C C . SER A 1 270 ? 26.319 -18.765 -42.536 1.00 63.44 270 SER A C 1
ATOM 2120 O O . SER A 1 270 ? 26.104 -18.805 -41.322 1.00 63.44 270 SER A O 1
ATOM 2122 N N . ALA A 1 271 ? 25.440 -19.266 -43.411 1.00 64.50 271 ALA A N 1
ATOM 2123 C CA . ALA A 1 271 ? 24.212 -19.963 -43.006 1.00 64.50 271 ALA A CA 1
ATOM 2124 C C . ALA A 1 271 ? 24.492 -21.312 -42.297 1.00 64.50 271 ALA A C 1
ATOM 2126 O O . ALA A 1 271 ? 23.823 -21.650 -41.315 1.00 64.50 271 ALA A O 1
ATOM 2127 N N . ALA A 1 272 ? 25.517 -22.051 -42.736 1.00 63.12 272 ALA A N 1
ATOM 2128 C CA . ALA A 1 272 ? 25.972 -23.287 -42.089 1.00 63.12 272 ALA A CA 1
ATOM 2129 C C . ALA A 1 272 ? 26.663 -23.028 -40.731 1.00 63.12 272 ALA A C 1
ATOM 2131 O O . ALA A 1 272 ? 26.433 -23.751 -39.765 1.00 63.12 272 ALA A O 1
ATOM 2132 N N . ALA A 1 273 ? 27.440 -21.948 -40.604 1.00 58.66 273 ALA A N 1
ATOM 2133 C CA . ALA A 1 273 ? 28.073 -21.560 -39.339 1.00 58.66 273 ALA A CA 1
ATOM 2134 C C . ALA A 1 273 ? 27.050 -21.085 -38.283 1.00 58.66 273 ALA A C 1
ATOM 2136 O O . ALA A 1 273 ? 27.186 -21.373 -37.091 1.00 58.66 273 ALA A O 1
ATOM 2137 N N . SER A 1 274 ? 25.987 -20.405 -38.729 1.00 55.03 274 SER A N 1
ATOM 2138 C CA . SER A 1 274 ? 24.884 -19.930 -37.876 1.00 55.03 274 SER A CA 1
ATOM 2139 C C . SER A 1 274 ? 24.028 -21.063 -37.299 1.00 55.03 274 SER A C 1
ATOM 2141 O O . SER A 1 274 ? 23.355 -20.872 -36.289 1.00 55.03 274 SER A O 1
ATOM 2143 N N . SER A 1 275 ? 24.040 -22.241 -37.929 1.00 50.44 275 SER A N 1
ATOM 2144 C CA . SER A 1 275 ? 23.344 -23.433 -37.431 1.00 50.44 275 SER A CA 1
ATOM 2145 C C . SER A 1 275 ? 24.200 -24.231 -36.438 1.00 50.44 275 SER A C 1
ATOM 2147 O O . SER A 1 275 ? 23.657 -24.796 -35.488 1.00 50.44 275 SER A O 1
ATOM 2149 N N . SER A 1 276 ? 25.533 -24.190 -36.561 1.00 46.91 276 SER A N 1
ATOM 2150 C CA . SER A 1 276 ? 26.466 -24.853 -35.633 1.00 46.91 276 SER A CA 1
ATOM 2151 C C . SER A 1 276 ? 26.670 -24.152 -34.280 1.00 46.91 276 SER A C 1
ATOM 2153 O O . SER A 1 276 ? 27.109 -24.790 -33.327 1.00 46.91 276 SER A O 1
ATOM 2155 N N . SER A 1 277 ? 26.316 -22.870 -34.136 1.00 45.00 277 SER A N 1
ATOM 2156 C CA . SER A 1 277 ? 26.430 -22.140 -32.857 1.00 45.00 277 SER A CA 1
ATOM 2157 C C . SER A 1 277 ? 25.250 -22.363 -31.896 1.00 45.00 277 SER A C 1
ATOM 2159 O O . SER A 1 277 ? 25.212 -21.780 -30.814 1.00 45.00 277 SER A O 1
ATOM 2161 N N . SER A 1 278 ? 24.305 -23.241 -32.253 1.00 42.12 278 SER A N 1
ATOM 2162 C CA . SER A 1 278 ? 23.152 -23.613 -31.420 1.00 42.12 278 SER A CA 1
ATOM 2163 C C . SER A 1 278 ? 23.364 -24.879 -30.573 1.00 42.12 278 SER A C 1
ATOM 2165 O O . SER A 1 278 ? 22.428 -25.362 -29.938 1.00 42.12 278 SER A O 1
ATOM 2167 N N . THR A 1 279 ? 24.580 -25.434 -30.515 1.00 40.91 279 THR A N 1
ATOM 2168 C CA . THR A 1 279 ? 24.849 -26.679 -29.771 1.00 40.91 279 THR A CA 1
ATOM 2169 C C . THR A 1 279 ? 26.137 -26.603 -28.962 1.00 40.91 279 THR A C 1
ATOM 2171 O O . THR A 1 279 ? 27.128 -27.248 -29.285 1.00 40.91 279 THR A O 1
ATOM 2174 N N . THR A 1 280 ? 26.144 -25.848 -27.859 1.00 38.53 280 THR A N 1
ATOM 2175 C CA . THR A 1 280 ? 27.098 -26.123 -26.767 1.00 38.53 280 THR A CA 1
ATOM 2176 C C . THR A 1 280 ? 26.562 -25.663 -25.412 1.00 38.53 280 THR A C 1
ATOM 2178 O O . THR A 1 280 ? 26.888 -24.581 -24.940 1.00 38.53 280 THR A O 1
ATOM 2181 N N . THR A 1 281 ? 25.706 -26.479 -24.787 1.00 40.50 281 THR A N 1
ATOM 2182 C CA . THR A 1 281 ? 25.781 -26.851 -23.352 1.00 40.50 281 THR A CA 1
ATOM 2183 C C . THR A 1 281 ? 24.636 -27.797 -22.982 1.00 40.50 281 THR A C 1
ATOM 2185 O O . THR A 1 281 ? 23.656 -27.406 -22.359 1.00 40.50 281 THR A O 1
ATOM 2188 N N . THR A 1 282 ? 24.760 -29.081 -23.322 1.00 34.25 282 THR A N 1
ATOM 2189 C CA . THR A 1 282 ? 24.314 -30.149 -22.412 1.00 34.25 282 THR A CA 1
ATOM 2190 C C . THR A 1 282 ? 25.153 -31.393 -22.668 1.00 34.25 282 THR A C 1
ATOM 2192 O O . THR A 1 282 ? 25.253 -31.894 -23.783 1.00 34.25 282 THR A O 1
ATOM 2195 N N . THR A 1 283 ? 25.822 -31.819 -21.612 1.00 35.31 283 THR A N 1
ATOM 2196 C CA . THR A 1 283 ? 26.689 -32.981 -21.500 1.00 35.31 283 THR A CA 1
ATOM 2197 C C . THR A 1 283 ? 25.877 -34.280 -21.570 1.00 35.31 283 THR A C 1
ATOM 2199 O O . THR A 1 283 ? 24.735 -34.316 -21.124 1.00 35.31 283 THR A O 1
ATOM 2202 N N . THR A 1 284 ? 26.553 -35.350 -21.997 1.00 38.19 284 THR A N 1
ATOM 2203 C CA . THR A 1 284 ? 26.268 -36.793 -21.833 1.00 38.19 284 THR A CA 1
ATOM 2204 C C . THR A 1 284 ? 25.495 -37.540 -22.931 1.00 38.19 284 THR A C 1
ATOM 2206 O O . THR A 1 284 ? 24.335 -37.275 -23.221 1.00 38.19 284 THR A O 1
ATOM 2209 N N . SER A 1 285 ? 26.195 -38.577 -23.415 1.00 35.66 285 SER A N 1
ATOM 2210 C CA . SER A 1 285 ? 25.718 -39.852 -23.973 1.00 35.66 285 SER A CA 1
ATOM 2211 C C . SER A 1 285 ? 25.902 -40.051 -25.480 1.00 35.66 285 SER A C 1
ATOM 2213 O O . SER A 1 285 ? 25.207 -39.520 -26.338 1.00 35.66 285 SER A O 1
ATOM 2215 N N . SER A 1 286 ? 26.910 -40.873 -25.739 1.00 35.69 286 SER A N 1
ATOM 2216 C CA . SER A 1 286 ? 27.411 -41.444 -26.978 1.00 35.69 286 SER A CA 1
ATOM 2217 C C . SER A 1 286 ? 26.424 -42.350 -27.726 1.00 35.69 286 SER A C 1
ATOM 2219 O O . SER A 1 286 ? 25.773 -43.181 -27.106 1.00 35.69 286 SER A O 1
ATOM 2221 N N . LEU A 1 287 ? 26.492 -42.245 -29.061 1.00 37.56 287 LEU A N 1
ATOM 2222 C CA . LEU A 1 287 ? 26.535 -43.313 -30.079 1.00 37.56 287 LEU A CA 1
ATOM 2223 C C . LEU A 1 287 ? 25.423 -44.384 -30.084 1.00 37.56 287 LEU A C 1
ATOM 2225 O O . LEU A 1 287 ? 25.329 -45.191 -29.170 1.00 37.56 287 LEU A O 1
ATOM 2229 N N . ILE A 1 288 ? 24.711 -44.496 -31.217 1.00 38.41 288 ILE A N 1
ATOM 2230 C CA . ILE A 1 288 ? 24.813 -45.616 -32.188 1.00 38.41 288 ILE A CA 1
ATOM 2231 C C . ILE A 1 288 ? 23.821 -45.388 -33.363 1.00 38.41 288 ILE A C 1
ATOM 2233 O O . ILE A 1 288 ? 22.608 -45.417 -33.207 1.00 38.41 288 ILE A O 1
ATOM 2237 N N . SER A 1 289 ? 24.422 -45.079 -34.521 1.00 38.97 289 SER A N 1
ATOM 2238 C CA . SER A 1 289 ? 24.165 -45.492 -35.920 1.00 38.97 289 SER A CA 1
ATOM 2239 C C . SER A 1 289 ? 22.788 -45.525 -36.626 1.00 38.97 289 SER A C 1
ATOM 2241 O O . SER A 1 289 ? 21.783 -46.015 -36.128 1.00 38.97 289 SER A O 1
ATOM 2243 N N . SER A 1 290 ? 22.927 -45.231 -37.937 1.00 36.03 290 SER A N 1
ATOM 2244 C CA . SER A 1 290 ? 22.246 -45.760 -39.148 1.00 36.03 290 SER A CA 1
ATOM 2245 C C . SER A 1 290 ? 20.821 -45.268 -39.451 1.00 36.03 290 SER A C 1
ATOM 2247 O O . SER A 1 290 ? 19.909 -45.515 -38.683 1.00 36.03 290 SER A O 1
ATOM 2249 N N . ALA A 1 291 ? 20.565 -44.447 -40.482 1.00 35.12 291 ALA A N 1
ATOM 2250 C CA . ALA A 1 291 ? 20.722 -44.591 -41.949 1.00 35.12 291 ALA A CA 1
ATOM 2251 C C . ALA A 1 291 ? 19.475 -45.173 -42.655 1.00 35.12 291 ALA A C 1
ATOM 2253 O O . ALA A 1 291 ? 19.233 -46.367 -42.567 1.00 35.12 291 ALA A O 1
ATOM 2254 N N . ALA A 1 292 ? 18.753 -44.318 -43.401 1.00 34.28 292 ALA A N 1
ATOM 2255 C CA . ALA A 1 292 ? 18.013 -44.567 -44.664 1.00 34.28 292 ALA A CA 1
ATOM 2256 C C . ALA A 1 292 ? 17.196 -43.289 -44.993 1.00 34.28 292 ALA A C 1
ATOM 2258 O O . ALA A 1 292 ? 16.357 -42.878 -44.205 1.00 34.28 292 ALA A O 1
ATOM 2259 N N . ARG A 1 293 ? 17.578 -42.444 -45.962 1.00 36.91 293 ARG A N 1
ATOM 2260 C CA . ARG A 1 293 ? 17.341 -42.507 -47.424 1.00 36.91 293 ARG A CA 1
ATOM 2261 C C . ARG A 1 293 ? 15.850 -42.405 -47.822 1.00 36.91 293 ARG A C 1
ATOM 2263 O O . ARG A 1 293 ? 15.146 -43.400 -47.774 1.00 36.91 293 ARG A O 1
ATOM 2270 N N . SER A 1 294 ? 15.429 -41.220 -48.293 1.00 31.64 294 SER A N 1
ATOM 2271 C CA . SER A 1 294 ? 14.284 -40.961 -49.205 1.00 31.64 294 SER A CA 1
ATOM 2272 C C . SER A 1 294 ? 14.205 -39.441 -49.471 1.00 31.64 294 SER A C 1
ATOM 2274 O O . SER A 1 294 ? 13.876 -38.688 -48.565 1.00 31.64 294 SER A O 1
ATOM 2276 N N . VAL A 1 295 ? 14.775 -38.888 -50.549 1.00 35.59 295 VAL A N 1
ATOM 2277 C CA . VAL A 1 295 ? 14.220 -38.765 -51.919 1.00 35.59 295 VAL A CA 1
ATOM 2278 C C . VAL A 1 295 ? 12.972 -37.859 -52.000 1.00 35.59 295 VAL A C 1
ATOM 2280 O O . VAL A 1 295 ? 11.881 -38.248 -51.615 1.00 35.59 295 VAL A O 1
ATOM 2283 N N . PHE A 1 296 ? 13.200 -36.666 -52.572 1.00 36.50 296 PHE A N 1
ATOM 2284 C CA . PHE A 1 296 ? 12.337 -35.902 -53.489 1.00 36.50 296 PHE A CA 1
ATOM 2285 C C . PHE A 1 296 ? 10.958 -35.391 -53.019 1.00 36.50 296 PHE A C 1
ATOM 2287 O O . PHE A 1 296 ? 9.954 -36.073 -53.153 1.00 36.50 296 PHE A O 1
ATOM 2294 N N . SER A 1 297 ? 10.900 -34.105 -52.646 1.00 34.94 297 SER A N 1
ATOM 2295 C CA . SER A 1 297 ? 9.894 -33.153 -53.162 1.00 34.94 297 SER A CA 1
ATOM 2296 C C . SER A 1 297 ? 10.196 -31.740 -52.652 1.00 34.94 297 SER A C 1
ATOM 2298 O O . SER A 1 297 ? 10.084 -31.464 -51.458 1.00 34.94 297 SER A O 1
ATOM 2300 N N . SER A 1 298 ? 10.571 -30.836 -53.553 1.00 37.66 298 SER A N 1
ATOM 2301 C CA . SER A 1 298 ? 10.597 -29.393 -53.296 1.00 37.66 298 SER A CA 1
ATOM 2302 C C . SER A 1 298 ? 9.171 -28.828 -53.254 1.00 37.66 298 SER A C 1
ATOM 2304 O O . SER A 1 298 ? 8.371 -29.154 -54.130 1.00 37.66 298 SER A O 1
ATOM 2306 N N . PRO A 1 299 ? 8.875 -27.904 -52.326 1.00 41.72 299 PRO A N 1
ATOM 2307 C CA . PRO A 1 299 ? 7.926 -26.823 -52.580 1.00 41.72 299 PRO A CA 1
ATOM 2308 C C . PRO A 1 299 ? 8.572 -25.439 -52.347 1.00 41.72 299 PRO A C 1
ATOM 2310 O O . PRO A 1 299 ? 9.629 -25.336 -51.716 1.00 41.72 299 PRO A O 1
ATOM 2313 N N . PRO A 1 300 ? 7.972 -24.355 -52.869 1.00 41.56 300 PRO A N 1
ATOM 2314 C CA . PRO A 1 300 ? 8.609 -23.048 -52.928 1.00 41.56 300 PRO A CA 1
ATOM 2315 C C . PRO A 1 300 ? 8.674 -22.385 -51.546 1.00 41.56 300 PRO A C 1
ATOM 2317 O O . PRO A 1 300 ? 7.680 -22.295 -50.827 1.00 41.56 300 PRO A O 1
ATOM 2320 N N . SER A 1 301 ? 9.873 -21.914 -51.199 1.00 39.34 301 SER A N 1
ATOM 2321 C CA . SER A 1 301 ? 10.146 -20.713 -50.397 1.00 39.34 301 SER A CA 1
ATOM 2322 C C . SER A 1 301 ? 9.095 -20.322 -49.343 1.00 39.34 301 SER A C 1
ATOM 2324 O O . SER A 1 301 ? 8.442 -19.283 -49.454 1.00 39.34 301 SER A O 1
ATOM 2326 N N . ARG A 1 302 ? 8.992 -21.091 -48.252 1.00 36.50 302 ARG A N 1
ATOM 2327 C CA . ARG A 1 302 ? 8.622 -20.514 -46.951 1.00 36.50 302 ARG A CA 1
ATOM 2328 C C . ARG A 1 302 ? 9.904 -20.091 -46.254 1.00 36.50 302 ARG A C 1
ATOM 2330 O O . ARG A 1 302 ? 10.675 -20.931 -45.802 1.00 36.50 302 ARG A O 1
ATOM 2337 N N . LEU A 1 303 ? 10.119 -18.780 -46.198 1.00 37.25 303 LEU A N 1
ATOM 2338 C CA . LEU A 1 303 ? 11.108 -18.155 -45.326 1.00 37.25 303 LEU A CA 1
ATOM 2339 C C . LEU A 1 303 ? 10.975 -18.769 -43.921 1.00 37.25 303 LEU A C 1
ATOM 2341 O O . LEU A 1 303 ? 9.874 -18.726 -43.359 1.00 37.25 303 LEU A O 1
ATOM 2345 N N . PRO A 1 304 ? 12.037 -19.343 -43.329 1.00 37.78 304 PRO A N 1
ATOM 2346 C CA . PRO A 1 304 ? 11.996 -19.679 -41.923 1.00 37.78 304 PRO A CA 1
ATOM 2347 C C . PRO A 1 304 ? 11.896 -18.359 -41.161 1.00 37.78 304 PRO A C 1
ATOM 2349 O O . PRO A 1 304 ? 12.853 -17.589 -41.092 1.00 37.78 304 PRO A O 1
ATOM 2352 N N . ALA A 1 305 ? 10.728 -18.092 -40.577 1.00 37.16 305 ALA A N 1
ATOM 2353 C CA . ALA A 1 305 ? 10.551 -17.085 -39.541 1.00 37.16 305 ALA A CA 1
ATOM 2354 C C . ALA A 1 305 ? 11.273 -17.548 -38.261 1.00 37.16 305 ALA A C 1
ATOM 2356 O O . ALA A 1 305 ? 10.673 -17.742 -37.209 1.00 37.16 305 ALA A O 1
ATOM 2357 N N . SER A 1 306 ? 12.589 -17.737 -38.355 1.00 37.12 306 SER A N 1
ATOM 2358 C CA . SER A 1 306 ? 13.504 -17.682 -37.229 1.00 37.12 306 SER A CA 1
ATOM 2359 C C . SER A 1 306 ? 13.607 -16.208 -36.841 1.00 37.12 306 SER A C 1
ATOM 2361 O O . SER A 1 306 ? 14.608 -15.539 -37.100 1.00 37.12 306 SER A O 1
ATOM 2363 N N . ALA A 1 307 ? 12.537 -15.679 -36.246 1.00 38.50 307 ALA A N 1
ATOM 2364 C CA . ALA A 1 307 ? 12.652 -14.517 -35.389 1.00 38.50 307 ALA A CA 1
ATOM 2365 C C . ALA A 1 307 ? 13.522 -14.971 -34.216 1.00 38.50 307 ALA A C 1
ATOM 2367 O O . ALA A 1 307 ? 13.034 -15.554 -33.245 1.00 38.50 307 ALA A O 1
ATOM 2368 N N . SER A 1 308 ? 14.834 -14.790 -34.361 1.00 36.81 308 SER A N 1
ATOM 2369 C CA . SER A 1 308 ? 15.769 -14.882 -33.258 1.00 36.81 308 SER A CA 1
ATOM 2370 C C . SER A 1 308 ? 15.167 -14.050 -32.133 1.00 36.81 308 SER A C 1
ATOM 2372 O O . SER A 1 308 ? 14.927 -12.851 -32.289 1.00 36.81 308 SER A O 1
ATOM 2374 N N . LYS A 1 309 ? 14.821 -14.697 -31.012 1.00 38.97 309 LYS A N 1
ATOM 2375 C CA . LYS A 1 309 ? 14.521 -13.979 -29.774 1.00 38.97 309 LYS A CA 1
ATOM 2376 C C . LYS A 1 309 ? 15.722 -13.075 -29.556 1.00 38.97 309 LYS A C 1
ATOM 2378 O O . LYS A 1 309 ? 16.796 -13.572 -29.228 1.00 38.97 309 LYS A O 1
ATOM 2383 N N . SER A 1 310 ? 15.566 -11.779 -29.817 1.00 38.94 310 SER A N 1
ATOM 2384 C CA . SER A 1 310 ? 16.630 -10.817 -29.587 1.00 38.94 310 SER A CA 1
ATOM 2385 C C . SER A 1 310 ? 17.061 -11.012 -28.132 1.00 38.94 310 SER A C 1
ATOM 2387 O O . SER A 1 310 ? 16.204 -10.874 -27.253 1.00 38.94 310 SER A O 1
ATOM 2389 N N . PRO A 1 311 ? 18.328 -11.351 -27.843 1.00 43.69 311 PRO A N 1
ATOM 2390 C CA . PRO A 1 311 ? 18.780 -11.701 -26.492 1.00 43.69 311 PRO A CA 1
ATOM 2391 C C . PRO A 1 311 ? 18.699 -10.526 -25.501 1.00 43.69 311 PRO A C 1
ATOM 2393 O O . PRO A 1 311 ? 19.096 -10.643 -24.347 1.00 43.69 311 PRO A O 1
ATOM 2396 N N . PHE A 1 312 ? 18.173 -9.383 -25.938 1.00 46.84 312 PHE A N 1
ATOM 2397 C CA . PHE A 1 312 ? 18.177 -8.130 -25.218 1.00 46.84 312 PHE A CA 1
ATOM 2398 C C . PHE A 1 312 ? 16.755 -7.686 -24.855 1.00 46.84 312 PHE A C 1
ATOM 2400 O O . PHE A 1 312 ? 16.171 -6.795 -25.468 1.00 46.84 312 PHE A O 1
ATOM 2407 N N . SER A 1 313 ? 16.187 -8.320 -23.828 1.00 48.69 313 SER A N 1
ATOM 2408 C CA . SER A 1 313 ? 14.979 -7.816 -23.171 1.00 48.69 313 SER A CA 1
ATOM 2409 C C . SER A 1 313 ? 15.379 -6.702 -22.207 1.00 48.69 313 SER A C 1
ATOM 2411 O O . SER A 1 313 ? 16.065 -6.953 -21.218 1.00 48.69 313 SER A O 1
ATOM 2413 N N . ILE A 1 314 ? 14.962 -5.461 -22.474 1.00 53.50 314 ILE A N 1
ATOM 2414 C CA . ILE A 1 314 ? 15.105 -4.367 -21.505 1.00 53.50 314 ILE A CA 1
ATOM 2415 C C . ILE A 1 314 ? 14.257 -4.755 -20.284 1.00 53.50 314 ILE A C 1
ATOM 2417 O O . ILE A 1 314 ? 13.044 -4.907 -20.441 1.00 53.50 314 ILE A O 1
ATOM 2421 N N . PRO A 1 315 ? 14.842 -4.949 -19.086 1.00 58.06 315 PRO A N 1
ATOM 2422 C CA . PRO A 1 315 ? 14.050 -5.304 -17.919 1.00 58.06 315 PRO A CA 1
ATOM 2423 C C . PRO A 1 315 ? 13.068 -4.165 -17.642 1.00 58.06 315 PRO A C 1
ATOM 2425 O O . PRO A 1 315 ? 13.475 -3.004 -17.530 1.00 58.06 315 PRO A O 1
ATOM 2428 N N . GLY A 1 316 ? 11.778 -4.502 -17.580 1.00 55.94 316 GLY A N 1
ATOM 2429 C CA . GLY A 1 316 ? 10.731 -3.556 -17.215 1.00 55.94 316 GLY A CA 1
ATOM 2430 C C . GLY A 1 316 ? 11.047 -2.911 -15.865 1.00 55.94 316 GLY A C 1
ATOM 2431 O O . GLY A 1 316 ? 11.560 -3.561 -14.955 1.00 55.94 316 GLY A O 1
ATOM 2432 N N . SER A 1 317 ? 10.778 -1.614 -15.744 1.00 55.34 317 SER A N 1
ATOM 2433 C CA . SER A 1 317 ? 10.900 -0.909 -14.470 1.00 55.34 317 SER A CA 1
ATOM 2434 C C . SER A 1 317 ? 9.799 -1.391 -13.525 1.00 55.34 317 SER A C 1
ATOM 2436 O O . SER A 1 317 ? 8.619 -1.285 -13.847 1.00 55.34 317 SER A O 1
ATOM 2438 N N . LEU A 1 318 ? 10.183 -1.931 -12.368 1.00 60.84 318 LEU A N 1
ATOM 2439 C CA . LEU A 1 318 ? 9.259 -2.294 -11.297 1.00 60.84 318 LEU A CA 1
ATOM 2440 C C . LEU A 1 318 ? 9.271 -1.162 -10.263 1.00 60.84 318 LEU A C 1
ATOM 2442 O O . LEU A 1 318 ? 10.162 -1.094 -9.420 1.00 60.84 318 LEU A O 1
ATOM 2446 N N . GLY A 1 319 ? 8.297 -0.252 -10.329 1.00 67.62 319 GLY A N 1
ATOM 2447 C CA . GLY A 1 319 ? 8.205 0.885 -9.400 1.00 67.62 319 GLY A CA 1
ATOM 2448 C C . GLY A 1 319 ? 8.059 0.464 -7.930 1.00 67.62 319 GLY A C 1
ATOM 2449 O O . GLY A 1 319 ? 8.529 1.163 -7.034 1.00 67.62 319 GLY A O 1
ATOM 2450 N N . ALA A 1 320 ? 7.483 -0.716 -7.675 1.00 72.62 320 ALA A N 1
ATOM 2451 C CA . ALA A 1 320 ? 7.240 -1.241 -6.330 1.00 72.62 320 ALA A CA 1
ATOM 2452 C C . ALA A 1 320 ? 8.521 -1.434 -5.493 1.00 72.62 320 ALA A C 1
ATOM 2454 O O . ALA A 1 320 ? 8.528 -1.115 -4.303 1.00 72.62 320 ALA A O 1
ATOM 2455 N N . SER A 1 321 ? 9.626 -1.894 -6.097 1.00 83.62 321 SER A N 1
ATOM 2456 C CA . SER A 1 321 ? 10.900 -2.049 -5.375 1.00 83.62 321 SER A CA 1
ATOM 2457 C C . SER A 1 321 ? 11.509 -0.700 -4.993 1.00 83.62 321 SER A C 1
ATOM 2459 O O . SER A 1 321 ? 12.154 -0.583 -3.954 1.00 83.62 321 SER A O 1
ATOM 2461 N N . GLY A 1 322 ? 11.266 0.336 -5.800 1.00 86.62 322 GLY A N 1
ATOM 2462 C CA . GLY A 1 322 ? 11.659 1.704 -5.477 1.00 86.62 322 GLY A CA 1
ATOM 2463 C C . GLY A 1 322 ? 10.950 2.234 -4.238 1.00 86.62 322 GLY A C 1
ATOM 2464 O O . GLY A 1 322 ? 11.600 2.779 -3.353 1.00 86.62 322 GLY A O 1
ATOM 2465 N N . ALA A 1 323 ? 9.641 1.999 -4.137 1.00 88.75 323 ALA A N 1
ATOM 2466 C CA . ALA A 1 323 ? 8.864 2.384 -2.963 1.00 88.75 323 ALA A CA 1
ATOM 2467 C C . ALA A 1 323 ? 9.345 1.668 -1.687 1.00 88.75 323 ALA A C 1
ATOM 2469 O O . ALA A 1 323 ? 9.483 2.301 -0.642 1.00 88.75 323 ALA A O 1
ATOM 2470 N N . ILE A 1 324 ? 9.684 0.377 -1.782 1.00 90.75 324 ILE A N 1
ATOM 2471 C CA . ILE A 1 324 ? 10.261 -0.391 -0.665 1.00 90.75 324 ILE A CA 1
ATOM 2472 C C . ILE A 1 324 ? 11.630 0.164 -0.259 1.00 90.75 324 ILE A C 1
ATOM 2474 O O . ILE A 1 324 ? 11.887 0.336 0.932 1.00 90.75 324 ILE A O 1
ATOM 2478 N N . TYR A 1 325 ? 12.494 0.485 -1.227 1.00 93.19 325 TYR A N 1
ATOM 2479 C CA . TYR A 1 325 ? 13.791 1.098 -0.940 1.00 93.19 325 TYR A CA 1
ATOM 2480 C C . TYR A 1 325 ? 13.625 2.461 -0.258 1.00 93.19 325 TYR A C 1
ATOM 2482 O O . TYR A 1 325 ? 14.315 2.744 0.715 1.00 93.19 325 TYR A O 1
ATOM 2490 N N . SER A 1 326 ? 12.652 3.272 -0.684 1.00 94.69 326 SER A N 1
ATOM 2491 C CA . SER A 1 326 ? 12.323 4.528 -0.006 1.00 94.69 326 SER A CA 1
ATOM 2492 C C . SER A 1 326 ? 11.809 4.311 1.419 1.00 94.69 326 SER A C 1
ATOM 2494 O O . SER A 1 326 ? 12.208 5.059 2.311 1.00 94.69 326 SER A O 1
ATOM 2496 N N . SER A 1 327 ? 10.977 3.292 1.671 1.00 94.44 327 SER A N 1
ATOM 2497 C CA . SER A 1 327 ? 10.575 2.922 3.037 1.00 94.44 327 SER A CA 1
ATOM 2498 C C . SER A 1 327 ? 11.780 2.522 3.888 1.00 94.44 327 SER A C 1
ATOM 2500 O O . SER A 1 327 ? 11.894 2.988 5.018 1.00 94.44 327 SER A O 1
ATOM 2502 N N . LEU A 1 328 ? 12.698 1.718 3.343 1.00 94.81 328 LEU A N 1
ATOM 2503 C CA . LEU A 1 328 ? 13.950 1.358 4.009 1.00 94.81 328 LEU A CA 1
ATOM 2504 C C . LEU A 1 328 ? 14.773 2.607 4.344 1.00 94.81 328 LEU A C 1
ATOM 2506 O O . LEU A 1 328 ? 15.151 2.784 5.495 1.00 94.81 328 LEU A O 1
ATOM 2510 N N . THR A 1 329 ? 15.008 3.499 3.378 1.00 95.94 329 THR A N 1
ATOM 2511 C CA . THR A 1 329 ? 15.758 4.743 3.604 1.00 95.94 329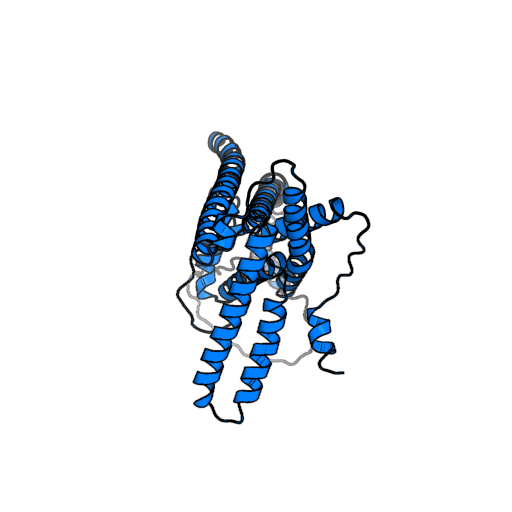 THR A CA 1
ATOM 2512 C C . THR A 1 329 ? 15.109 5.607 4.683 1.00 95.94 329 THR A C 1
ATOM 2514 O O . THR A 1 329 ? 15.803 6.077 5.581 1.00 95.94 329 THR A O 1
ATOM 2517 N N . LEU A 1 330 ? 13.786 5.787 4.633 1.00 96.00 330 LEU A N 1
ATOM 2518 C CA . LEU A 1 330 ? 13.048 6.557 5.634 1.00 96.00 330 LEU A CA 1
ATOM 2519 C C . LEU A 1 330 ? 13.203 5.946 7.031 1.00 96.00 330 LEU A C 1
ATOM 2521 O O . LEU A 1 330 ? 13.463 6.677 7.980 1.00 96.00 330 LEU A O 1
ATOM 2525 N N . VAL A 1 331 ? 13.108 4.620 7.159 1.00 95.12 331 VAL A N 1
ATOM 2526 C CA . VAL A 1 331 ? 13.297 3.911 8.436 1.00 95.12 331 VAL A CA 1
ATOM 2527 C C . VAL A 1 331 ? 14.733 4.040 8.941 1.00 95.12 331 VAL A C 1
ATOM 2529 O O . VAL A 1 331 ? 14.922 4.332 10.119 1.00 95.12 331 VAL A O 1
ATOM 2532 N N . SER A 1 332 ? 15.734 3.887 8.072 1.00 94.94 332 SER A N 1
ATOM 2533 C CA . SER A 1 332 ? 17.146 4.037 8.443 1.00 94.94 332 SER A CA 1
ATOM 2534 C C . SER A 1 332 ? 17.468 5.444 8.948 1.00 94.94 332 SER A C 1
ATOM 2536 O O . SER A 1 332 ? 18.240 5.594 9.891 1.00 94.94 332 SER A O 1
ATOM 2538 N N . LEU A 1 333 ? 16.860 6.476 8.352 1.00 96.19 333 LEU A N 1
ATOM 2539 C CA . LEU A 1 333 ? 17.013 7.864 8.799 1.00 96.19 333 LEU A CA 1
ATOM 2540 C C . LEU A 1 333 ? 16.223 8.152 10.082 1.00 96.19 333 LEU A C 1
ATOM 2542 O O . LEU A 1 333 ? 16.697 8.884 10.946 1.00 96.19 333 LEU A O 1
ATOM 2546 N N . ALA A 1 334 ? 15.025 7.579 10.214 1.00 95.19 334 ALA A N 1
ATOM 2547 C CA . ALA A 1 334 ? 14.165 7.759 11.379 1.00 95.19 334 ALA A CA 1
ATOM 2548 C C . ALA A 1 334 ? 14.701 7.062 12.638 1.00 95.19 334 ALA A C 1
ATOM 2550 O O . ALA A 1 334 ? 14.519 7.564 13.748 1.00 95.19 334 ALA A O 1
ATOM 2551 N N . TYR A 1 335 ? 15.345 5.906 12.470 1.00 94.75 335 TYR A N 1
ATOM 2552 C CA . TYR A 1 335 ? 15.800 5.043 13.558 1.00 94.75 335 TYR A CA 1
ATOM 2553 C C . TYR A 1 335 ? 17.265 4.612 13.347 1.00 94.75 335 TYR A C 1
ATOM 2555 O O . TYR A 1 335 ? 17.535 3.420 13.170 1.00 94.75 335 TYR A O 1
ATOM 2563 N N . PRO A 1 336 ? 18.236 5.546 13.405 1.00 93.50 336 PRO A N 1
ATOM 2564 C CA . PRO A 1 336 ? 19.638 5.275 13.058 1.00 93.50 336 PRO A CA 1
ATOM 2565 C C . PRO A 1 336 ? 20.323 4.252 13.978 1.00 93.50 336 PRO A C 1
ATOM 2567 O O . PRO A 1 336 ? 21.289 3.615 13.576 1.00 93.50 336 PRO A O 1
ATOM 2570 N N . GLY A 1 337 ? 19.821 4.072 15.205 1.00 90.56 337 GLY A N 1
ATOM 2571 C CA . GLY A 1 337 ? 20.313 3.071 16.159 1.00 90.56 337 GLY A CA 1
ATOM 2572 C C . GLY A 1 337 ? 19.554 1.741 16.142 1.00 90.56 337 GLY A C 1
ATOM 2573 O O . GLY A 1 337 ? 19.820 0.883 16.982 1.00 90.56 337 GLY A O 1
ATOM 2574 N N . SER A 1 338 ? 18.574 1.561 15.249 1.00 87.38 338 SER A N 1
ATOM 2575 C CA . SER A 1 338 ? 17.796 0.320 15.209 1.00 87.38 338 SER A CA 1
ATOM 2576 C C . SER A 1 338 ? 18.598 -0.812 14.568 1.00 87.38 338 SER A C 1
ATOM 2578 O O . SER A 1 338 ? 19.049 -0.720 13.428 1.00 87.38 338 SER A O 1
ATOM 2580 N N . GLN A 1 339 ? 18.769 -1.913 15.301 1.00 82.62 339 GLN A N 1
ATOM 2581 C CA . GLN A 1 339 ? 19.285 -3.148 14.722 1.00 82.62 339 GLN A CA 1
ATOM 2582 C C . GLN A 1 339 ? 18.159 -3.798 13.920 1.00 82.62 339 GLN A C 1
ATOM 2584 O O . GLN A 1 339 ? 17.187 -4.308 14.480 1.00 82.62 339 GLN A O 1
ATOM 2589 N N . ILE A 1 340 ? 18.272 -3.753 12.593 1.00 68.88 340 ILE A N 1
ATOM 2590 C CA . ILE A 1 340 ? 17.334 -4.426 11.698 1.00 68.88 340 ILE A CA 1
ATOM 2591 C C . ILE A 1 340 ? 17.633 -5.922 11.771 1.00 68.88 340 ILE A C 1
ATOM 2593 O O . ILE A 1 340 ? 18.446 -6.456 11.019 1.00 68.88 340 ILE A O 1
ATOM 2597 N N . SER A 1 341 ? 16.967 -6.612 12.690 1.00 67.06 341 SER A N 1
ATOM 2598 C CA . SER A 1 341 ? 16.902 -8.063 12.633 1.00 67.06 341 SER A CA 1
ATOM 2599 C C . SER A 1 341 ? 15.864 -8.423 11.573 1.00 67.06 341 SER A C 1
ATOM 2601 O O . SER A 1 341 ? 14.664 -8.226 11.774 1.00 67.06 341 SER A O 1
ATOM 2603 N N . LEU A 1 342 ? 16.320 -8.898 10.409 1.00 61.59 342 LEU A N 1
ATOM 2604 C CA . LEU A 1 342 ? 15.466 -9.524 9.395 1.00 61.59 342 LEU A CA 1
ATOM 2605 C C . LEU A 1 342 ? 14.955 -10.858 9.959 1.00 61.59 342 LEU A C 1
ATOM 2607 O O . LEU A 1 342 ? 15.375 -11.940 9.554 1.00 61.59 342 LEU A O 1
ATOM 2611 N N . ILE A 1 343 ? 14.075 -10.790 10.957 1.00 55.69 343 ILE A N 1
ATOM 2612 C CA . ILE A 1 343 ? 13.451 -11.967 11.545 1.00 55.69 343 ILE A CA 1
ATOM 2613 C C . ILE A 1 343 ? 12.419 -12.446 10.534 1.00 55.69 343 ILE A C 1
ATOM 2615 O O . ILE A 1 343 ? 11.329 -11.881 10.428 1.00 55.69 343 ILE A O 1
ATOM 2619 N N . PHE A 1 344 ? 12.772 -13.495 9.793 1.00 54.59 344 PHE A N 1
ATOM 2620 C CA . PHE A 1 344 ? 11.870 -14.240 8.921 1.00 54.59 344 PHE A CA 1
ATOM 2621 C C . PHE A 1 344 ? 10.732 -14.858 9.752 1.00 54.59 344 PHE A C 1
ATOM 2623 O O . PHE A 1 344 ? 10.752 -16.038 10.101 1.00 54.59 344 PHE A O 1
ATOM 2630 N N . HIS A 1 345 ? 9.711 -14.063 10.080 1.00 53.19 345 HIS A N 1
ATOM 2631 C CA . HIS A 1 345 ? 8.538 -14.510 10.838 1.00 53.19 345 HIS A CA 1
ATOM 2632 C C . HIS A 1 345 ? 7.806 -15.663 10.140 1.00 53.19 345 HIS A C 1
ATOM 2634 O O . HIS A 1 345 ? 7.250 -16.524 10.815 1.00 53.19 345 HIS A O 1
ATOM 2640 N N . LEU A 1 346 ? 7.864 -15.730 8.803 1.00 48.72 346 LEU A N 1
ATOM 2641 C CA . LEU A 1 346 ? 7.275 -16.828 8.035 1.00 48.72 346 LEU A CA 1
ATOM 2642 C C . LEU A 1 346 ? 7.966 -18.178 8.309 1.00 48.72 346 LEU A C 1
ATOM 2644 O O . LEU A 1 346 ? 7.304 -19.211 8.309 1.00 48.72 346 LEU A O 1
ATOM 2648 N N . LEU A 1 347 ? 9.277 -18.173 8.586 1.00 46.41 347 LEU A N 1
ATOM 2649 C CA . LEU A 1 347 ? 10.001 -19.374 9.012 1.00 46.41 347 LEU A CA 1
ATOM 2650 C C . LEU A 1 347 ? 9.723 -19.678 10.490 1.00 46.41 347 LEU A C 1
ATOM 2652 O O . LEU A 1 347 ? 9.540 -20.832 10.861 1.00 46.41 347 LEU A O 1
ATOM 2656 N N . CYS A 1 348 ? 9.636 -18.639 11.326 1.00 40.53 348 CYS A N 1
ATOM 2657 C CA . CYS A 1 348 ? 9.434 -18.791 12.765 1.00 40.53 348 CYS A CA 1
ATOM 2658 C C . CYS A 1 348 ? 8.046 -19.363 13.112 1.00 40.53 348 CYS A C 1
ATOM 2660 O O . CYS A 1 348 ? 7.955 -20.231 13.968 1.00 40.53 348 CYS A O 1
ATOM 2662 N N . LEU A 1 349 ? 6.977 -18.982 12.398 1.00 47.19 349 LEU A N 1
ATOM 2663 C CA . LEU A 1 349 ? 5.636 -19.578 12.561 1.00 47.19 349 LEU A CA 1
ATOM 2664 C C . LEU A 1 349 ? 5.565 -21.049 12.112 1.00 47.19 349 LEU A C 1
ATOM 2666 O O . LEU A 1 349 ? 4.774 -21.818 12.655 1.00 47.19 349 LEU A O 1
ATOM 2670 N N . LEU A 1 350 ? 6.399 -21.459 11.150 1.00 45.75 350 LEU A N 1
ATOM 2671 C CA . LEU A 1 350 ? 6.523 -22.864 10.745 1.00 45.75 350 LEU A CA 1
ATOM 2672 C C . LEU A 1 350 ? 7.380 -23.683 11.724 1.00 45.75 350 LEU A C 1
ATOM 2674 O O . LEU A 1 350 ? 7.137 -24.877 11.887 1.00 45.75 350 LEU A O 1
ATOM 2678 N N . ILE A 1 351 ? 8.347 -23.052 12.397 1.00 43.81 351 ILE A N 1
ATOM 2679 C CA . ILE A 1 351 ? 9.228 -23.700 13.381 1.00 43.81 351 ILE A CA 1
ATOM 2680 C C . ILE A 1 351 ? 8.566 -23.783 14.764 1.00 43.81 351 ILE A C 1
ATOM 2682 O O . ILE A 1 351 ? 8.651 -24.824 15.407 1.00 43.81 351 ILE A O 1
ATOM 2686 N N . TYR A 1 352 ? 7.826 -22.757 15.192 1.00 37.53 352 TYR A N 1
ATOM 2687 C CA . TYR A 1 352 ? 7.142 -22.742 16.494 1.00 37.53 352 TYR A CA 1
ATOM 2688 C C . TYR A 1 352 ? 5.959 -23.720 16.571 1.00 37.53 352 TYR A C 1
ATOM 2690 O O . TYR A 1 352 ? 5.448 -23.987 17.645 1.00 37.53 352 TYR A O 1
ATOM 2698 N N . ARG A 1 353 ? 5.519 -24.284 15.437 1.00 40.25 353 ARG A N 1
ATOM 2699 C CA . ARG A 1 353 ? 4.510 -25.357 15.400 1.00 40.25 353 ARG A CA 1
ATOM 2700 C C . ARG A 1 353 ? 5.124 -26.768 15.442 1.00 40.25 353 ARG A C 1
ATOM 2702 O O . ARG A 1 353 ? 4.391 -27.749 15.345 1.00 40.25 353 ARG A O 1
ATOM 2709 N N . ARG A 1 354 ? 6.456 -26.877 15.519 1.00 38.03 354 ARG A N 1
ATOM 2710 C CA . ARG A 1 354 ? 7.204 -28.143 15.650 1.00 38.03 354 ARG A CA 1
ATOM 2711 C C . ARG A 1 354 ? 7.866 -28.333 17.022 1.00 38.03 354 ARG A C 1
ATOM 2713 O O . ARG A 1 354 ? 8.538 -29.344 17.206 1.00 38.03 354 ARG A O 1
ATOM 2720 N N . VAL A 1 355 ? 7.669 -27.398 17.947 1.00 37.47 355 VAL A N 1
ATOM 2721 C CA . VAL A 1 355 ? 8.012 -27.507 19.374 1.00 37.47 355 VAL A CA 1
ATOM 2722 C C . VAL A 1 355 ? 6.708 -27.417 20.144 1.00 37.47 355 VAL A C 1
ATOM 2724 O O . VAL A 1 355 ? 6.553 -28.195 21.107 1.00 37.47 355 VAL A O 1
#